Protein AF-A0A831UBY9-F1 (afdb_monomer)

pLDDT: mean 86.08, std 15.58, range [36.53, 98.38]

Solvent-accessible surface area (backbone atoms only — not comparable to full-atom values): 18391 Å² total; per-residue (Å²): 140,82,85,84,80,81,80,81,77,80,77,79,78,78,75,75,68,72,76,58,73,66,62,62,50,44,74,75,48,39,81,93,69,53,63,42,37,49,76,47,58,75,52,93,83,64,50,32,35,32,41,44,30,66,70,48,47,36,38,38,37,28,39,54,53,47,39,31,25,31,71,86,81,62,47,58,42,42,48,46,35,39,29,32,69,85,72,50,59,20,25,17,77,33,24,72,66,61,38,47,76,46,72,76,30,70,43,56,64,47,31,32,37,35,35,32,58,38,47,31,4,22,90,88,53,52,62,52,59,47,41,24,38,38,35,37,29,39,36,26,66,30,32,26,30,32,41,32,40,37,18,73,35,71,40,57,43,53,34,39,35,43,35,42,51,34,46,52,93,77,30,86,89,68,55,51,101,83,28,34,37,79,43,74,57,71,70,37,44,56,76,37,71,53,75,51,64,49,64,33,34,70,49,63,87,76,80,59,73,85,34,51,45,69,73,46,43,79,37,57,77,44,78,37,83,59,66,68,30,34,38,33,16,22,68,43,68,60,41,76,61,25,40,65,72,77,36,71,83,70,70,63,49,35,26,35,33,41,48,43,52,85,59,68,45,76,48,43,38,35,46,34,49,72,35,76,36,58,45,64,54,77,71,51,46,39,23,43,87,87,67,49,77,47,76,58,74,48,36,64,39,65,59,81,55,83,75,50,89,45,44,91,84,40,66,79,30,77,47,40,15,28,31,38,39,75,46,81,38,50,52,61,35,71,51,54,40,30,38,62

Sequence (340 aa):
MDTIRWTSLALVLISVTPAMAWQADFARQPLAKRPKLEVRYTDGARIAFEILAEAYHLVGSLRAPQRLYNVESGDEWLHLSVTGADGRVYSMHHAKDDSRINLYRRGPYFCEVHWLDVQVATKGGRCAPLKGDLALYCYSDKLLASITWHATEDFAAENVAAHGMVGDAAAPGCFDAEGTVRFTPKPFAAGSKQTFAFPLFGETPPLAASAFENLDAVAGMRYDVVRGCYTIGSLSTGGFQGHFYDHPNRYERAAFRVANDGTPRTIYICHENTGGDRGSVEGGVLLDVEGHPLPIVVQISKNFAGEKEEEFYNPDDTPFSETYFPLVLAPHEERALESL

Secondary structure (DSSP, 8-state):
----------------PPPPHHHHHHHHS-GGGSPPEEEEESSTT-SEEEEEESS-EEEEESSSSP-EEETTT--EEEEEEEEETTS-EEEGGG--S--EEEEEE-SSS-EEEEEEEE--B-TTS-B-SEEEEEEEEE-SS-EEEEEEEEESS-B-EEEEEEESSTT-TTSTTS--TTSEEEE-PPPBPTT-EEEEEEEEES--PPPPGGGEEEEE-SEEEEEETTTTEEEEEEEE-SHHHIIIII-TT----EEEEEE--SS-EEEEEEEEEEEESTT------EE-TTSPBPSPPPEEEE--SS--TTTTT-TT----EEEEEEEEE-TT-EEEEEE-

Structure (mmCIF, N/CA/C/O backbone):
data_AF-A0A831UBY9-F1
#
_entry.id   AF-A0A831UBY9-F1
#
loop_
_atom_site.group_PDB
_atom_site.id
_atom_site.type_symbol
_atom_site.label_atom_id
_atom_site.label_alt_id
_atom_site.label_comp_id
_atom_site.label_asym_id
_atom_site.label_entity_id
_atom_site.label_seq_id
_atom_site.pdbx_PDB_ins_code
_atom_site.Cartn_x
_atom_site.Cartn_y
_atom_site.Cartn_z
_atom_site.occupancy
_atom_site.B_iso_or_equiv
_atom_site.auth_seq_id
_atom_site.auth_comp_id
_atom_site.auth_asym_id
_atom_site.auth_atom_id
_atom_site.pdbx_PDB_model_num
ATOM 1 N N . MET A 1 1 ? 62.040 22.523 -62.540 1.00 40.53 1 MET A N 1
ATOM 2 C CA . MET A 1 1 ? 62.087 21.662 -61.339 1.00 40.53 1 MET A CA 1
ATOM 3 C C . MET A 1 1 ? 61.120 22.278 -60.350 1.00 40.53 1 MET A C 1
ATOM 5 O O . MET A 1 1 ? 61.544 23.093 -59.547 1.00 40.53 1 MET A O 1
ATOM 9 N N . ASP A 1 2 ? 59.837 21.942 -60.470 1.00 36.53 2 ASP A N 1
ATOM 10 C CA . ASP A 1 2 ? 58.783 22.474 -59.603 1.00 36.53 2 ASP A CA 1
ATOM 11 C C . ASP A 1 2 ? 58.216 21.332 -58.766 1.00 36.53 2 ASP A C 1
ATOM 13 O O . ASP A 1 2 ? 57.636 20.375 -59.279 1.00 36.53 2 ASP A O 1
ATOM 17 N N . THR A 1 3 ? 58.462 21.401 -57.463 1.00 38.62 3 THR A N 1
ATOM 18 C CA . THR A 1 3 ? 58.026 20.425 -56.468 1.00 38.62 3 THR A CA 1
ATOM 19 C C . THR A 1 3 ? 56.619 20.785 -55.996 1.00 38.62 3 THR A C 1
ATOM 21 O O . THR A 1 3 ? 56.427 21.718 -55.218 1.00 38.62 3 THR A O 1
ATOM 24 N N . ILE A 1 4 ? 55.623 20.024 -56.451 1.00 41.03 4 ILE A N 1
ATOM 25 C CA . ILE A 1 4 ? 54.243 20.092 -55.955 1.00 41.03 4 ILE A CA 1
ATOM 26 C C . ILE A 1 4 ? 54.212 19.503 -54.538 1.00 41.03 4 ILE A C 1
ATOM 28 O O . ILE A 1 4 ? 54.438 18.308 -54.342 1.00 41.03 4 ILE A O 1
ATOM 32 N N . ARG A 1 5 ? 53.943 20.347 -53.534 1.00 39.62 5 ARG A N 1
ATOM 33 C CA . ARG A 1 5 ? 53.678 19.915 -52.156 1.00 39.62 5 ARG A CA 1
ATOM 34 C C . ARG A 1 5 ? 52.229 19.446 -52.041 1.00 39.62 5 ARG A C 1
ATOM 36 O O . ARG A 1 5 ? 51.310 20.252 -52.130 1.00 39.62 5 ARG A O 1
ATOM 43 N N . TRP A 1 6 ? 52.043 18.155 -51.795 1.00 38.22 6 TRP A N 1
ATOM 44 C CA . TRP A 1 6 ? 50.770 17.595 -51.356 1.00 38.22 6 TRP A CA 1
ATOM 45 C C . TRP A 1 6 ? 50.605 17.845 -49.854 1.00 38.22 6 TRP A C 1
ATOM 47 O O . TRP A 1 6 ? 51.314 17.264 -49.035 1.00 38.22 6 TRP A O 1
ATOM 57 N N . THR A 1 7 ? 49.688 18.733 -49.482 1.00 44.19 7 THR A N 1
ATOM 58 C CA . THR A 1 7 ? 49.178 18.830 -48.111 1.00 44.19 7 THR A CA 1
ATOM 59 C C . THR A 1 7 ? 48.134 17.740 -47.904 1.00 44.19 7 THR A C 1
ATOM 61 O O . THR A 1 7 ? 47.012 17.853 -48.393 1.00 44.19 7 THR A O 1
ATOM 64 N N . SER A 1 8 ? 48.502 16.680 -47.186 1.00 43.44 8 SER A N 1
ATOM 65 C CA . SER A 1 8 ? 47.553 15.679 -46.698 1.00 43.44 8 SER A CA 1
ATOM 66 C C . SER A 1 8 ? 46.648 16.320 -45.646 1.00 43.44 8 SER A C 1
ATOM 68 O O . SER A 1 8 ? 47.085 16.613 -44.534 1.00 43.44 8 SER A O 1
ATOM 70 N N . LEU A 1 9 ? 45.386 16.552 -46.004 1.00 40.03 9 LEU A N 1
ATOM 71 C CA . LEU A 1 9 ? 44.337 16.898 -45.055 1.00 40.03 9 LEU A CA 1
ATOM 72 C C . LEU A 1 9 ? 43.996 15.618 -44.283 1.00 40.03 9 LEU A C 1
ATOM 74 O O . LEU A 1 9 ? 43.347 14.718 -44.814 1.00 40.03 9 LEU A O 1
ATOM 78 N N . ALA A 1 10 ? 44.494 15.496 -43.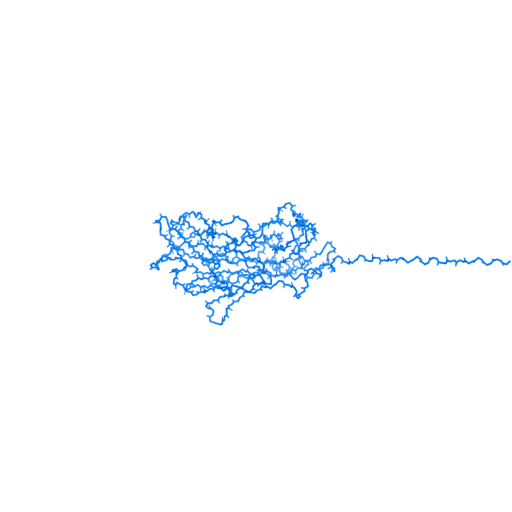054 1.00 45.47 10 ALA A N 1
ATOM 79 C CA . ALA A 1 10 ? 44.085 14.423 -42.160 1.00 45.47 10 ALA A CA 1
ATOM 80 C C . ALA A 1 10 ? 42.612 14.647 -41.795 1.00 45.47 10 ALA A C 1
ATOM 82 O O . ALA A 1 10 ? 42.280 15.524 -40.998 1.00 45.47 10 ALA A O 1
ATOM 83 N N . LEU A 1 11 ? 41.725 13.879 -42.426 1.00 40.19 11 LEU A N 1
ATOM 84 C CA . LEU A 1 11 ? 40.322 13.806 -42.055 1.00 40.19 11 LEU A CA 1
ATOM 85 C C . LEU A 1 11 ? 40.251 13.108 -40.690 1.00 40.19 11 LEU A C 1
ATOM 87 O O . LEU A 1 11 ? 40.312 11.883 -40.601 1.00 40.19 11 LEU A O 1
ATOM 91 N N . VAL A 1 12 ? 40.182 13.891 -39.615 1.00 43.44 12 VAL A N 1
ATOM 92 C CA . VAL A 1 12 ? 39.856 13.371 -38.286 1.00 43.44 12 VAL A CA 1
ATOM 93 C C . VAL A 1 12 ? 38.380 12.986 -38.321 1.00 43.44 12 VAL A C 1
ATOM 95 O O . VAL A 1 12 ? 37.496 13.819 -38.132 1.00 43.44 12 VAL A O 1
ATOM 98 N N . LEU A 1 13 ? 38.111 11.715 -38.615 1.00 37.72 13 LEU A N 1
ATOM 99 C CA . LEU A 1 13 ? 36.833 11.086 -38.314 1.00 37.72 13 LEU A CA 1
ATOM 100 C C . LEU A 1 13 ? 36.721 11.028 -36.791 1.00 37.72 13 LEU A C 1
ATOM 102 O O . LEU A 1 13 ? 37.237 10.114 -36.152 1.00 37.72 13 LEU A O 1
ATOM 106 N N . ILE A 1 14 ? 36.082 12.036 -36.201 1.00 40.22 14 ILE A N 1
ATOM 107 C CA . ILE A 1 14 ? 35.593 11.939 -34.830 1.00 40.22 14 ILE A CA 1
ATOM 108 C C . ILE A 1 14 ? 34.467 10.909 -34.885 1.00 40.22 14 ILE A C 1
ATOM 110 O O . ILE A 1 14 ? 33.329 11.231 -35.226 1.00 40.22 14 ILE A O 1
ATOM 114 N N . SER A 1 15 ? 34.789 9.649 -34.599 1.00 38.88 15 SER A N 1
ATOM 115 C CA . SER A 1 15 ? 33.781 8.670 -34.229 1.00 38.88 15 SER A CA 1
ATOM 116 C C . SER A 1 15 ? 33.204 9.129 -32.895 1.00 38.88 15 SER A C 1
ATOM 118 O O . SER A 1 15 ? 33.748 8.827 -31.833 1.00 38.88 15 SER A O 1
ATOM 120 N N . VAL A 1 16 ? 32.123 9.904 -32.940 1.00 39.06 16 VAL A N 1
ATOM 121 C CA . VAL A 1 16 ? 31.234 10.019 -31.790 1.00 39.06 16 VAL A CA 1
ATOM 122 C C . VAL A 1 16 ? 30.578 8.650 -31.687 1.00 39.06 16 VAL A C 1
ATOM 124 O O . VAL A 1 16 ? 29.558 8.392 -32.318 1.00 39.06 16 VAL A O 1
ATOM 127 N N . THR A 1 17 ? 31.218 7.718 -30.980 1.00 46.25 17 THR A N 1
ATOM 128 C CA . THR A 1 17 ? 30.499 6.551 -30.476 1.00 46.25 17 THR A CA 1
ATOM 129 C C . THR A 1 17 ? 29.338 7.124 -29.673 1.00 46.25 17 THR A C 1
ATOM 131 O O . THR A 1 17 ? 29.616 7.878 -28.731 1.00 46.25 17 THR A O 1
ATOM 134 N N . PRO A 1 18 ? 28.069 6.871 -30.045 1.00 49.47 18 PRO A N 1
ATOM 135 C CA . PRO A 1 18 ? 26.971 7.251 -29.175 1.00 49.47 18 PRO A CA 1
ATOM 136 C C . PRO A 1 18 ? 27.289 6.627 -27.818 1.00 49.47 18 PRO A C 1
ATOM 138 O O . PRO A 1 18 ? 27.615 5.439 -27.752 1.00 49.47 18 PRO A O 1
ATOM 141 N N . ALA A 1 19 ? 27.324 7.439 -26.760 1.00 50.69 19 ALA A N 1
ATOM 142 C CA . ALA A 1 19 ? 27.392 6.892 -25.413 1.00 50.69 19 ALA A CA 1
ATOM 143 C C . ALA A 1 19 ? 26.283 5.840 -25.334 1.00 50.69 19 ALA A C 1
ATOM 145 O O . ALA A 1 19 ? 25.144 6.148 -25.691 1.00 50.69 19 ALA A O 1
ATOM 146 N N . MET A 1 20 ? 26.636 4.591 -25.017 1.00 57.53 20 MET A N 1
ATOM 147 C CA . MET A 1 20 ? 25.654 3.510 -25.050 1.00 57.53 20 MET A CA 1
ATOM 148 C C . MET A 1 20 ? 24.498 3.907 -24.134 1.00 57.53 20 MET A C 1
ATOM 150 O O . MET A 1 20 ? 24.757 4.340 -23.009 1.00 57.53 20 MET A O 1
ATOM 154 N N . ALA A 1 21 ? 23.258 3.821 -24.621 1.00 61.12 21 ALA A N 1
ATOM 155 C CA . ALA A 1 21 ? 22.086 4.385 -23.952 1.00 61.12 21 ALA A CA 1
ATOM 156 C C . ALA A 1 21 ? 21.997 3.957 -22.473 1.00 61.12 21 ALA A C 1
ATOM 158 O O . ALA A 1 21 ? 21.765 4.800 -21.605 1.00 61.12 21 ALA A O 1
ATOM 159 N N . TRP A 1 22 ? 22.364 2.704 -22.176 1.00 63.78 22 TRP A N 1
ATOM 160 C CA . TRP A 1 22 ? 22.419 2.153 -20.820 1.00 63.78 22 TRP A CA 1
ATOM 161 C C . TRP A 1 22 ? 23.361 2.894 -19.856 1.00 63.78 22 TRP A C 1
ATOM 163 O O . TRP A 1 22 ? 23.119 2.929 -18.650 1.00 63.78 22 TRP A O 1
ATOM 173 N N . GLN A 1 23 ? 24.448 3.518 -20.328 1.00 66.00 23 GLN A N 1
ATOM 174 C CA . GLN A 1 23 ? 25.380 4.262 -19.464 1.00 66.00 23 GLN A CA 1
ATOM 175 C C . GLN A 1 23 ? 24.716 5.505 -18.861 1.00 66.00 23 GLN A C 1
ATOM 177 O O . GLN A 1 23 ? 25.023 5.886 -17.729 1.00 66.00 23 GLN A O 1
ATOM 182 N N . ALA A 1 24 ? 23.778 6.121 -19.589 1.00 66.88 24 ALA A N 1
ATOM 183 C CA . ALA A 1 24 ? 22.977 7.221 -19.066 1.00 66.88 24 ALA A CA 1
ATOM 184 C C . ALA A 1 24 ? 22.033 6.752 -17.945 1.00 66.88 24 ALA A C 1
ATOM 186 O O . ALA A 1 24 ? 21.708 7.546 -17.063 1.00 66.88 24 ALA A O 1
ATOM 187 N N . ASP A 1 25 ? 21.648 5.474 -17.914 1.00 65.19 25 ASP A N 1
ATOM 188 C CA . ASP A 1 25 ? 20.811 4.919 -16.846 1.00 65.19 25 ASP A CA 1
ATOM 189 C C . ASP A 1 25 ? 21.583 4.726 -15.533 1.00 65.19 25 ASP A C 1
ATOM 191 O O . ASP A 1 25 ? 21.036 4.981 -14.456 1.00 65.19 25 ASP A O 1
ATOM 195 N N . PHE A 1 26 ? 22.886 4.415 -15.593 1.00 65.06 26 PHE A N 1
ATOM 196 C CA . PHE A 1 26 ? 23.762 4.400 -14.406 1.00 65.06 26 PHE A CA 1
ATOM 197 C C . PHE A 1 26 ? 23.813 5.759 -13.701 1.00 65.06 26 PHE A C 1
ATOM 199 O O . PHE A 1 26 ? 23.889 5.817 -12.471 1.00 65.06 26 PHE A O 1
ATOM 206 N N . ALA A 1 27 ? 23.744 6.859 -14.457 1.00 64.44 27 ALA A N 1
ATOM 207 C CA . ALA A 1 27 ? 23.748 8.202 -13.884 1.00 64.44 27 ALA A CA 1
ATOM 208 C C . ALA A 1 27 ? 22.474 8.509 -13.076 1.00 64.44 27 ALA A C 1
ATOM 210 O O . ALA A 1 27 ? 22.507 9.353 -12.178 1.00 64.44 27 ALA A O 1
ATOM 211 N N . ARG A 1 28 ? 21.361 7.827 -13.372 1.00 64.25 28 ARG A N 1
ATOM 212 C CA . ARG A 1 28 ? 20.040 8.133 -12.808 1.00 64.25 28 ARG A CA 1
ATOM 213 C C . ARG A 1 28 ? 19.721 7.347 -11.543 1.00 64.25 28 ARG A C 1
ATOM 215 O O . ARG A 1 28 ? 18.955 7.841 -10.723 1.00 64.25 28 ARG A O 1
ATOM 222 N N . GLN A 1 29 ? 20.316 6.169 -11.355 1.00 66.44 29 GLN A N 1
ATOM 223 C CA . GLN A 1 29 ? 20.140 5.363 -10.139 1.00 66.44 29 GLN A CA 1
ATOM 224 C C . GLN A 1 29 ? 21.458 4.754 -9.628 1.00 66.44 29 GLN A C 1
ATOM 226 O O . GLN 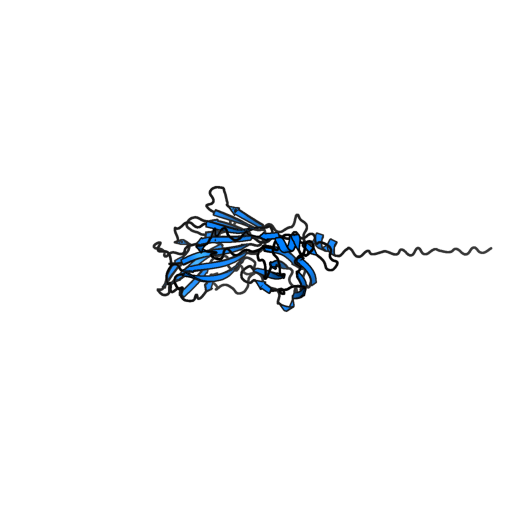A 1 29 ? 21.578 3.531 -9.506 1.00 66.44 29 GLN A O 1
ATOM 231 N N . PRO A 1 30 ? 22.477 5.571 -9.302 1.00 67.06 30 PRO A N 1
ATOM 232 C CA . PRO A 1 30 ? 23.699 5.035 -8.719 1.00 67.06 30 PRO A CA 1
ATOM 233 C C . PRO A 1 30 ? 23.382 4.367 -7.375 1.00 67.06 30 PRO A C 1
ATOM 235 O O . PRO A 1 30 ? 22.594 4.892 -6.589 1.00 67.06 30 PRO A O 1
ATOM 238 N N . LEU A 1 31 ? 24.033 3.234 -7.087 1.00 67.31 31 LEU A N 1
ATOM 239 C CA . LEU A 1 31 ? 23.792 2.415 -5.885 1.00 67.31 31 LEU A CA 1
ATOM 240 C C . LEU A 1 31 ? 23.710 3.240 -4.590 1.00 67.31 31 LEU A C 1
ATOM 242 O O . LEU A 1 31 ? 22.816 3.027 -3.778 1.00 67.31 31 LEU A O 1
ATOM 246 N N . ALA A 1 32 ? 24.617 4.206 -4.424 1.00 69.75 32 ALA A N 1
ATOM 247 C CA . ALA A 1 32 ? 24.707 5.051 -3.233 1.00 69.75 32 ALA A CA 1
ATOM 248 C C . ALA A 1 32 ? 23.583 6.098 -3.098 1.00 69.75 32 ALA A C 1
ATOM 250 O O . ALA A 1 32 ? 23.436 6.680 -2.028 1.00 69.75 32 ALA A O 1
ATOM 251 N N . LYS A 1 33 ? 22.814 6.357 -4.163 1.00 71.31 33 LYS A N 1
ATOM 252 C CA . LYS A 1 33 ? 21.652 7.262 -4.163 1.00 71.31 33 LYS A CA 1
ATOM 253 C C . LYS A 1 33 ? 20.331 6.507 -4.294 1.00 71.31 33 LYS A C 1
ATOM 255 O O . LYS A 1 33 ? 19.328 7.100 -4.677 1.00 71.31 33 LYS A O 1
ATOM 260 N N . ARG A 1 34 ? 20.330 5.193 -4.054 1.00 73.25 34 ARG A N 1
ATOM 261 C CA . ARG A 1 34 ? 19.074 4.450 -4.014 1.00 73.25 34 ARG A CA 1
ATOM 262 C C . ARG A 1 34 ? 18.211 4.968 -2.868 1.00 73.25 34 ARG A C 1
ATOM 264 O O . ARG A 1 34 ? 18.772 5.280 -1.813 1.00 73.25 34 ARG A O 1
ATOM 271 N N . PRO A 1 35 ? 16.887 5.029 -3.067 1.00 73.94 35 PRO A N 1
ATOM 272 C CA . PRO A 1 35 ? 16.012 5.532 -2.034 1.00 73.94 35 PRO A CA 1
ATOM 273 C C . PRO A 1 35 ? 16.119 4.695 -0.762 1.00 73.94 35 PRO A C 1
ATOM 275 O O . PRO A 1 35 ? 16.290 3.473 -0.814 1.00 73.94 35 PRO A O 1
ATOM 278 N N . LYS A 1 36 ? 16.072 5.367 0.387 1.00 88.69 36 LYS A N 1
ATOM 279 C CA . LYS A 1 36 ? 16.150 4.706 1.691 1.00 88.69 36 LYS A CA 1
ATOM 280 C C . LYS A 1 36 ? 14.749 4.296 2.121 1.00 88.69 36 LYS A C 1
ATOM 282 O O . LYS A 1 36 ? 13.873 5.148 2.234 1.00 88.69 36 LYS A O 1
ATOM 287 N N . LEU A 1 37 ? 14.560 3.004 2.365 1.00 95.19 37 LEU A N 1
ATOM 288 C CA . LEU A 1 37 ? 13.347 2.461 2.959 1.00 95.19 37 LEU A CA 1
ATOM 289 C C . LEU A 1 37 ? 13.693 1.243 3.816 1.00 95.19 37 LEU A C 1
ATOM 291 O O . LEU A 1 37 ? 14.309 0.288 3.341 1.00 95.19 37 LEU A O 1
ATOM 295 N N . GLU A 1 38 ? 13.277 1.269 5.075 1.00 95.44 38 GLU A N 1
ATOM 296 C CA . GLU A 1 38 ? 13.339 0.129 5.977 1.00 95.44 38 GLU A CA 1
ATOM 297 C C . GLU A 1 38 ? 12.128 0.121 6.914 1.00 95.44 38 GLU A C 1
ATOM 299 O O . GLU A 1 38 ? 11.737 1.150 7.458 1.00 95.44 38 GLU A O 1
ATOM 304 N N . VAL A 1 39 ? 11.568 -1.070 7.135 1.00 96.56 39 VAL A N 1
ATOM 305 C CA . VAL A 1 39 ? 10.595 -1.329 8.199 1.00 96.56 39 VAL A CA 1
ATOM 306 C C . VAL A 1 39 ? 11.160 -2.376 9.147 1.00 96.56 39 VAL A C 1
ATOM 308 O O . VAL A 1 39 ? 11.705 -3.396 8.704 1.00 96.56 39 VAL A O 1
ATOM 311 N N . ARG A 1 40 ? 11.036 -2.118 10.450 1.00 95.56 40 ARG A N 1
ATOM 312 C CA . ARG A 1 40 ? 11.538 -2.986 11.523 1.00 95.56 40 ARG A CA 1
ATOM 313 C C . ARG A 1 40 ? 10.782 -2.763 12.830 1.00 95.56 40 ARG A C 1
ATOM 315 O O . ARG A 1 40 ? 10.101 -1.759 12.992 1.00 95.56 40 ARG A O 1
ATOM 322 N N . TYR A 1 41 ? 10.935 -3.672 13.788 1.00 97.12 41 TYR A N 1
ATOM 323 C CA . TYR A 1 41 ? 10.600 -3.352 15.177 1.00 97.12 41 TYR A CA 1
ATOM 324 C C . TYR A 1 41 ? 11.583 -2.315 15.726 1.00 97.12 41 TYR A C 1
ATOM 326 O O . TYR A 1 41 ? 12.759 -2.334 15.357 1.00 97.12 41 TYR A O 1
ATOM 334 N N . THR A 1 42 ? 11.121 -1.449 16.629 1.00 96.12 42 THR A N 1
ATOM 335 C CA . THR A 1 42 ? 11.991 -0.464 17.296 1.00 96.12 42 THR A CA 1
ATOM 336 C C . THR A 1 42 ? 13.076 -1.143 18.133 1.00 96.12 42 THR A C 1
ATOM 338 O O . THR A 1 42 ? 14.202 -0.661 18.212 1.00 96.12 42 THR A O 1
ATOM 341 N N . ASP A 1 43 ? 12.739 -2.277 18.752 1.00 94.81 43 ASP A N 1
ATOM 342 C CA . ASP A 1 43 ? 13.641 -3.093 19.557 1.00 94.81 43 ASP A CA 1
ATOM 343 C C . ASP A 1 43 ? 13.128 -4.543 19.711 1.00 94.81 43 ASP A C 1
ATOM 345 O O . ASP A 1 43 ? 12.123 -4.961 19.126 1.00 94.81 43 ASP A O 1
ATOM 349 N N . GLY A 1 44 ? 13.834 -5.334 20.525 1.00 94.31 44 GLY A N 1
ATOM 350 C CA . GLY A 1 44 ? 13.488 -6.727 20.813 1.00 94.31 44 GLY A CA 1
ATOM 351 C C . GLY A 1 44 ? 12.221 -6.930 21.652 1.00 94.31 44 GLY A C 1
ATOM 352 O O . GLY A 1 44 ? 11.750 -8.063 21.727 1.00 94.31 44 GLY A O 1
ATOM 353 N N . ALA A 1 45 ? 11.648 -5.883 22.259 1.00 94.69 45 ALA A N 1
ATOM 354 C CA . ALA A 1 45 ? 10.395 -5.992 23.005 1.00 94.69 45 ALA A CA 1
ATOM 355 C C . ALA A 1 45 ? 9.177 -6.108 22.074 1.00 94.69 45 ALA A C 1
ATOM 357 O O . ALA A 1 45 ? 8.123 -6.570 22.513 1.00 94.69 45 ALA A O 1
ATOM 358 N N . ARG A 1 46 ? 9.324 -5.726 20.793 1.00 94.38 46 ARG A N 1
ATOM 359 C CA . ARG A 1 46 ? 8.288 -5.833 19.746 1.00 94.38 46 ARG A CA 1
ATOM 360 C C . ARG A 1 46 ? 6.969 -5.145 20.117 1.00 94.38 46 ARG A C 1
ATOM 362 O O . ARG A 1 46 ? 5.890 -5.621 19.780 1.00 94.38 46 ARG A O 1
ATOM 369 N N . ILE A 1 47 ? 7.059 -4.022 20.825 1.00 95.88 47 ILE A N 1
ATOM 370 C CA . ILE A 1 47 ? 5.900 -3.223 21.257 1.00 95.88 47 ILE A CA 1
ATOM 371 C C . ILE A 1 47 ? 5.601 -2.037 20.334 1.00 95.88 47 ILE A C 1
ATOM 373 O O . ILE A 1 47 ? 4.585 -1.369 20.509 1.00 95.88 47 ILE A O 1
ATOM 377 N N . ALA A 1 48 ? 6.477 -1.771 19.369 1.00 97.06 48 ALA A N 1
ATOM 378 C CA . ALA A 1 48 ? 6.319 -0.747 18.350 1.00 97.06 48 ALA A CA 1
ATOM 379 C C . ALA A 1 48 ? 7.121 -1.132 17.101 1.00 97.06 48 ALA A C 1
ATOM 381 O O . ALA A 1 48 ? 8.082 -1.907 17.174 1.00 97.06 48 ALA A O 1
ATOM 382 N N . PHE A 1 49 ? 6.729 -0.581 15.960 1.00 97.88 49 PHE A N 1
ATOM 383 C CA . PHE A 1 49 ? 7.463 -0.700 14.706 1.00 97.88 49 PHE A CA 1
ATOM 384 C C . PHE A 1 49 ? 7.844 0.673 14.178 1.00 97.88 49 PHE A C 1
ATOM 386 O O . PHE A 1 49 ? 7.202 1.671 14.483 1.00 97.88 49 PHE A O 1
ATOM 393 N N . GLU A 1 50 ? 8.901 0.709 13.387 1.00 97.75 50 GLU A N 1
ATOM 394 C CA . GLU A 1 50 ? 9.493 1.901 12.810 1.00 97.75 50 GLU A CA 1
ATOM 395 C C . GLU A 1 50 ? 9.489 1.771 11.288 1.00 97.75 50 GLU A C 1
ATOM 397 O O . GLU A 1 50 ? 9.839 0.716 10.749 1.00 97.75 50 GLU A O 1
ATOM 402 N N . ILE A 1 51 ? 9.103 2.852 10.613 1.00 97.94 51 ILE A N 1
ATOM 403 C CA . ILE A 1 51 ? 9.250 3.033 9.172 1.00 97.94 51 ILE A CA 1
ATOM 404 C C . ILE A 1 51 ? 10.266 4.152 8.969 1.00 97.94 51 ILE A C 1
ATOM 406 O O . ILE A 1 51 ? 9.994 5.313 9.279 1.00 97.94 51 ILE A O 1
ATOM 410 N N . LEU A 1 52 ? 11.436 3.792 8.453 1.00 96.69 52 LEU A N 1
ATOM 411 C CA . LEU A 1 52 ? 12.490 4.721 8.079 1.00 96.69 52 LEU A CA 1
ATOM 412 C C . LEU A 1 52 ? 12.492 4.863 6.558 1.00 96.69 52 LEU A C 1
ATOM 414 O O . LEU A 1 52 ? 13.003 3.991 5.855 1.00 96.69 52 LEU A O 1
ATOM 418 N N . ALA A 1 53 ? 11.922 5.953 6.059 1.00 95.94 53 ALA A N 1
ATOM 419 C CA . ALA A 1 53 ? 11.927 6.313 4.650 1.00 95.94 53 ALA A CA 1
ATOM 420 C C . ALA A 1 53 ? 12.818 7.543 4.412 1.00 95.94 53 ALA A C 1
ATOM 422 O O . ALA A 1 53 ? 13.238 8.226 5.344 1.00 95.94 53 ALA A O 1
ATOM 423 N N . GLU A 1 54 ? 13.140 7.831 3.153 1.00 93.00 54 GLU A N 1
ATOM 424 C CA . GLU A 1 54 ? 13.943 9.002 2.789 1.00 93.00 54 GLU A CA 1
ATOM 425 C C . GLU A 1 54 ? 13.226 10.318 3.110 1.00 93.00 54 GLU A C 1
ATOM 427 O O . GLU A 1 54 ? 13.865 11.254 3.587 1.00 93.00 54 GLU A O 1
ATOM 432 N N . ALA A 1 55 ? 11.913 10.379 2.877 1.00 91.88 55 ALA A N 1
ATOM 433 C CA . ALA A 1 55 ? 11.111 11.581 3.089 1.00 91.88 55 ALA A CA 1
ATOM 434 C C . ALA A 1 55 ? 10.412 11.643 4.457 1.00 91.88 55 ALA A C 1
ATOM 436 O O . ALA A 1 55 ? 9.882 12.694 4.814 1.00 91.88 55 ALA A O 1
ATOM 437 N N . TYR A 1 56 ? 10.360 10.541 5.210 1.00 93.25 56 TYR A N 1
ATOM 438 C CA . TYR A 1 56 ? 9.625 10.482 6.473 1.00 93.25 56 TYR A CA 1
ATOM 439 C C . TYR A 1 56 ? 10.163 9.411 7.426 1.00 93.25 56 TYR A C 1
ATOM 441 O O . TYR A 1 56 ? 10.707 8.387 7.014 1.00 93.25 56 TYR A O 1
ATOM 449 N N . HIS A 1 57 ? 9.955 9.624 8.726 1.00 96.00 57 HIS A N 1
ATOM 450 C CA . HIS A 1 57 ? 10.368 8.699 9.778 1.00 96.00 57 HIS A CA 1
ATOM 451 C C . HIS A 1 57 ? 9.254 8.551 10.811 1.00 96.00 57 HIS A C 1
ATOM 453 O O . HIS A 1 57 ? 8.961 9.486 11.558 1.00 96.00 57 HIS A O 1
ATOM 459 N N . LEU A 1 58 ? 8.611 7.381 10.829 1.00 96.81 58 LEU A N 1
ATOM 460 C CA . LEU A 1 58 ? 7.420 7.123 11.639 1.00 96.81 58 LEU A CA 1
ATOM 461 C C . LEU A 1 58 ? 7.618 5.960 12.598 1.00 96.81 58 LEU A C 1
ATOM 463 O O . LEU A 1 58 ? 8.330 5.004 12.292 1.00 96.81 58 LEU A O 1
ATOM 467 N N . VAL A 1 59 ? 6.900 6.003 13.717 1.00 97.62 59 VAL A N 1
ATOM 468 C CA . VAL A 1 59 ? 6.744 4.875 14.633 1.00 97.62 59 VAL A CA 1
ATOM 469 C C . VAL A 1 59 ? 5.263 4.590 14.863 1.00 97.62 59 VAL A C 1
ATOM 471 O O . VAL A 1 59 ? 4.472 5.491 15.137 1.00 97.62 59 VAL A O 1
ATOM 474 N N . GLY A 1 60 ? 4.892 3.316 14.742 1.00 96.88 60 GLY A N 1
ATOM 475 C CA . GLY A 1 60 ? 3.580 2.791 15.099 1.00 96.88 60 GLY A CA 1
ATOM 476 C C . GLY A 1 60 ? 3.628 2.050 16.435 1.00 96.88 60 GLY A C 1
ATOM 477 O O . GLY A 1 60 ? 4.381 1.086 16.583 1.00 96.88 60 GLY A O 1
ATOM 478 N N . SER A 1 61 ? 2.834 2.481 17.419 1.00 95.19 61 SER A N 1
ATOM 479 C CA . SER A 1 61 ? 2.735 1.823 18.732 1.00 95.19 61 SER A CA 1
ATOM 480 C C . SER A 1 61 ? 1.804 0.617 18.674 1.00 95.19 61 SER A C 1
ATOM 482 O O . SER A 1 61 ? 0.613 0.785 18.443 1.00 95.19 61 SER A O 1
ATOM 484 N N . LEU A 1 62 ? 2.303 -0.581 18.988 1.00 95.50 62 LEU A N 1
ATOM 485 C CA . LEU A 1 62 ? 1.486 -1.802 19.042 1.00 95.50 62 LEU A CA 1
ATOM 486 C C . LEU A 1 62 ? 0.735 -1.978 20.361 1.00 95.50 62 LEU A C 1
ATOM 488 O O . LEU A 1 62 ? -0.125 -2.852 20.481 1.00 95.50 62 LEU A O 1
ATOM 492 N N . ARG A 1 63 ? 1.037 -1.128 21.342 1.00 93.25 63 ARG A N 1
ATOM 493 C CA . ARG A 1 63 ? 0.339 -1.044 22.624 1.00 93.25 63 ARG A CA 1
ATOM 494 C C . ARG A 1 63 ? -0.632 0.121 22.625 1.00 93.25 63 ARG A C 1
ATOM 496 O O . ARG A 1 63 ? -0.432 1.109 21.920 1.00 93.25 63 ARG A O 1
ATOM 503 N N . ALA A 1 64 ? -1.651 0.020 23.468 1.00 88.31 64 ALA A N 1
ATOM 504 C CA . ALA A 1 64 ? 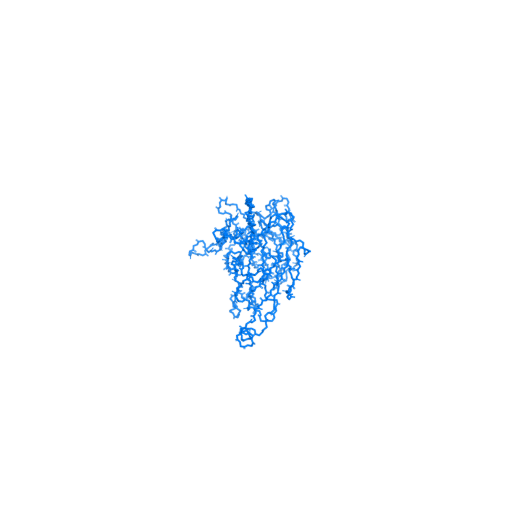-2.599 1.102 23.669 1.00 88.31 64 ALA A CA 1
ATOM 505 C C . ALA A 1 64 ? -1.923 2.373 24.249 1.00 88.31 64 ALA A C 1
ATOM 507 O O . ALA A 1 64 ? -1.167 2.271 25.219 1.00 88.31 64 ALA A O 1
ATOM 508 N N . PRO A 1 65 ? -2.237 3.577 23.730 1.00 86.69 65 PRO A N 1
ATOM 509 C CA . PRO A 1 65 ? -3.053 3.814 22.542 1.00 86.69 65 PRO A CA 1
ATOM 510 C C . PRO A 1 65 ? -2.285 3.473 21.256 1.00 86.69 65 PRO A C 1
ATOM 512 O O . PRO A 1 65 ? -1.147 3.901 21.064 1.00 86.69 65 PRO A O 1
ATOM 515 N N . GLN A 1 66 ? -2.947 2.741 20.361 1.00 89.88 66 GLN A N 1
ATOM 516 C CA . GLN A 1 66 ? -2.432 2.430 19.029 1.00 89.88 66 GLN A CA 1
ATOM 517 C C . GLN A 1 66 ? -2.387 3.724 18.204 1.00 89.88 66 GLN A C 1
ATOM 519 O O . GLN A 1 66 ? -3.421 4.372 18.024 1.00 89.88 66 GLN A O 1
ATOM 524 N N . ARG A 1 67 ? -1.193 4.140 17.768 1.00 88.81 67 ARG A N 1
ATOM 525 C CA . ARG A 1 67 ? -0.950 5.413 17.059 1.00 88.81 67 ARG A CA 1
ATOM 526 C C . ARG A 1 67 ? 0.220 5.308 16.096 1.00 88.81 67 ARG A C 1
ATOM 528 O O . ARG A 1 67 ? 1.194 4.635 16.429 1.00 88.81 67 ARG A O 1
ATOM 535 N N . LEU A 1 68 ? 0.148 6.017 14.973 1.00 94.56 68 LEU A N 1
ATOM 536 C CA . LEU A 1 68 ? 1.278 6.252 14.072 1.00 94.56 68 LEU A CA 1
ATOM 537 C C . LEU A 1 68 ? 1.730 7.704 14.226 1.00 94.56 68 LEU A C 1
ATOM 539 O O . LEU A 1 68 ? 0.913 8.607 14.055 1.00 94.56 68 LEU A O 1
ATOM 543 N N . TYR A 1 69 ? 2.998 7.940 14.542 1.00 93.00 69 TYR A N 1
ATOM 544 C CA . TYR A 1 69 ? 3.518 9.287 14.780 1.00 93.00 69 TYR A CA 1
ATOM 545 C C . TYR A 1 69 ? 4.880 9.508 14.129 1.00 93.00 69 TYR A C 1
ATOM 547 O O . TYR A 1 69 ? 5.636 8.562 13.911 1.00 93.00 69 TYR A O 1
ATOM 555 N N . ASN A 1 70 ? 5.192 10.767 13.836 1.00 92.50 70 ASN A N 1
ATOM 556 C CA . ASN A 1 70 ? 6.497 11.180 13.342 1.00 92.50 70 ASN A CA 1
ATOM 557 C C . ASN A 1 70 ? 7.520 11.236 14.468 1.00 92.50 70 ASN A C 1
ATOM 559 O O . ASN A 1 70 ? 7.256 11.804 15.526 1.00 92.50 70 ASN A O 1
ATOM 563 N N . VAL A 1 71 ? 8.695 10.661 14.237 1.00 93.25 71 VAL A N 1
ATOM 564 C CA . VAL A 1 71 ? 9.751 10.597 15.252 1.00 93.25 71 VAL A CA 1
ATOM 565 C C . VAL A 1 71 ? 10.375 11.965 15.518 1.00 93.25 71 VAL A C 1
ATOM 567 O O . VAL A 1 71 ? 10.728 12.258 16.659 1.00 93.25 71 VAL A O 1
ATOM 570 N N . GLU A 1 72 ? 10.503 12.804 14.492 1.00 90.12 72 GLU A N 1
ATOM 571 C CA . GLU A 1 72 ? 11.153 14.110 14.591 1.00 90.12 72 GLU A CA 1
ATOM 572 C C . GLU A 1 72 ? 10.234 15.163 15.217 1.00 90.12 72 GLU A C 1
ATOM 574 O O . GLU A 1 72 ? 10.648 15.862 16.143 1.00 90.12 72 GLU A O 1
ATOM 579 N N . SER A 1 73 ? 8.991 15.277 14.738 1.00 89.00 73 SER A N 1
ATOM 580 C CA . SER A 1 73 ? 8.048 16.295 15.224 1.00 89.00 73 SER A CA 1
ATOM 581 C C . SER A 1 73 ? 7.189 15.829 16.402 1.00 89.00 73 SER A C 1
ATOM 583 O O . SER A 1 73 ? 6.716 16.654 17.182 1.00 89.00 73 SER A O 1
ATOM 585 N N . GLY A 1 74 ? 6.993 14.517 16.560 1.00 89.88 74 GLY A N 1
ATOM 586 C CA . GLY A 1 74 ? 6.050 13.942 17.523 1.00 89.88 74 GLY A CA 1
ATOM 587 C C . GLY A 1 74 ? 4.584 14.016 17.084 1.00 89.88 74 GLY A C 1
ATOM 588 O O . GLY A 1 74 ? 3.711 13.576 17.835 1.00 89.88 74 GLY A O 1
ATOM 589 N N . ASP A 1 75 ? 4.301 14.549 15.892 1.00 88.12 75 ASP A N 1
ATOM 590 C CA . ASP A 1 75 ? 2.935 14.696 15.394 1.00 88.12 75 ASP A CA 1
ATOM 591 C C . ASP A 1 75 ? 2.308 13.338 15.082 1.00 88.12 75 ASP A C 1
ATOM 593 O O . ASP A 1 75 ? 2.950 12.436 14.536 1.00 88.12 75 ASP A O 1
ATOM 597 N N . GLU A 1 76 ? 1.021 13.199 15.392 1.00 89.69 76 GLU A N 1
ATOM 598 C CA . GLU A 1 76 ? 0.261 12.006 15.040 1.00 89.69 76 GLU A CA 1
ATOM 599 C C . GLU A 1 76 ? -0.098 12.032 13.551 1.00 89.69 76 GLU A C 1
ATOM 601 O O . GLU A 1 76 ? -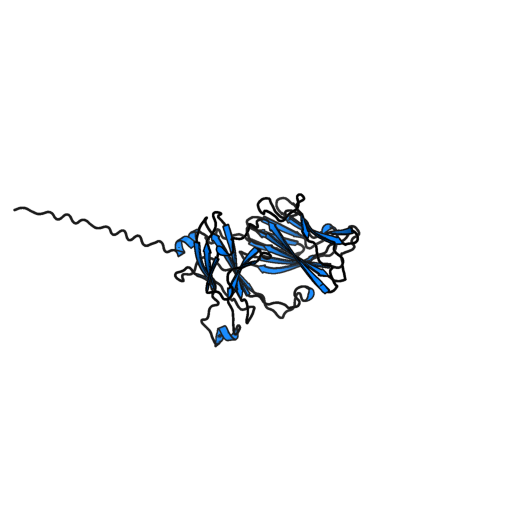0.798 12.921 13.068 1.00 89.69 76 GLU A O 1
ATOM 606 N N . TRP A 1 77 ? 0.391 11.035 12.819 1.00 90.31 77 TRP A N 1
ATOM 607 C CA . TRP A 1 77 ? 0.191 10.917 11.381 1.00 90.31 77 TRP A CA 1
ATOM 608 C C . TRP A 1 77 ? -1.103 10.217 11.030 1.00 90.31 77 TRP A C 1
ATOM 610 O O . TRP A 1 77 ? -1.730 10.583 10.043 1.00 90.31 77 TRP A O 1
ATOM 620 N N . LEU A 1 78 ? -1.502 9.228 11.828 1.00 91.69 78 LEU A N 1
ATOM 621 C CA . LEU A 1 78 ? -2.711 8.472 11.563 1.00 91.69 78 LEU A CA 1
ATOM 622 C C . LEU A 1 78 ? -3.361 7.980 12.852 1.00 91.69 78 LEU A C 1
ATOM 624 O O . LEU A 1 78 ? -2.740 7.276 13.654 1.00 91.69 78 LEU A O 1
ATOM 628 N N . HIS A 1 79 ? -4.650 8.273 12.979 1.00 92.00 79 HIS A N 1
ATOM 629 C CA . HIS A 1 79 ? -5.571 7.522 13.822 1.00 92.00 79 HIS A CA 1
ATOM 630 C C . HIS A 1 79 ? -6.914 7.331 13.109 1.00 92.00 79 HIS A C 1
ATOM 632 O O . HIS A 1 79 ? -7.296 8.109 12.233 1.00 92.00 79 HIS A O 1
ATOM 638 N N . LEU A 1 80 ? -7.643 6.281 13.489 1.00 94.94 80 LEU A N 1
ATOM 639 C CA . LEU A 1 80 ? -8.919 5.918 12.877 1.00 94.94 80 LEU A CA 1
ATOM 640 C C . LEU A 1 80 ? -10.076 6.099 13.858 1.00 94.94 80 LEU A C 1
ATOM 642 O O . LEU A 1 80 ? -9.945 5.890 15.070 1.00 94.94 80 LEU A O 1
ATOM 646 N N . SER A 1 81 ? -11.241 6.427 13.309 1.00 96.25 81 SER A N 1
ATOM 647 C CA . SER A 1 81 ? -12.500 6.433 14.046 1.00 96.25 81 SER A CA 1
ATOM 648 C C . SER A 1 81 ? -13.649 5.882 13.214 1.00 96.25 81 SER A C 1
ATOM 650 O O . SER A 1 81 ? -13.648 5.986 11.989 1.00 96.25 81 SER A O 1
ATOM 652 N N . VAL A 1 82 ? -14.670 5.368 13.890 1.00 98.06 82 VAL A N 1
ATOM 653 C CA . VAL A 1 82 ? -15.923 4.927 13.279 1.00 98.06 82 VAL A CA 1
ATOM 654 C C . VAL A 1 82 ? -17.086 5.519 14.065 1.00 98.06 82 VAL A C 1
ATOM 656 O O . VAL A 1 82 ? -17.098 5.452 15.292 1.00 98.06 82 VAL A O 1
ATOM 659 N N . THR A 1 83 ? -18.067 6.087 13.374 1.00 98.19 83 THR A N 1
ATOM 660 C CA . THR A 1 83 ? -19.310 6.577 13.983 1.00 98.19 83 THR A CA 1
ATOM 661 C C . THR A 1 83 ? -20.425 5.584 13.686 1.00 98.19 83 THR A C 1
ATOM 663 O O . THR A 1 83 ? -20.700 5.289 12.522 1.00 98.19 83 THR A O 1
ATOM 666 N N . GLY A 1 84 ? -21.046 5.043 14.733 1.00 97.06 84 GLY A N 1
ATOM 667 C CA . GLY A 1 84 ? -22.232 4.196 14.625 1.00 97.06 84 GLY A CA 1
ATOM 668 C C . GLY A 1 84 ? -23.474 5.007 14.254 1.00 97.06 84 GLY A C 1
ATOM 669 O O . GLY A 1 84 ? -23.557 6.193 14.558 1.00 97.06 84 GLY A O 1
ATOM 670 N N . ALA A 1 85 ? -24.474 4.361 13.657 1.00 94.81 85 ALA A N 1
ATOM 671 C CA . ALA A 1 85 ? -25.763 4.971 13.310 1.00 94.81 85 ALA A CA 1
ATOM 672 C C . ALA A 1 85 ? -26.578 5.431 14.538 1.00 94.81 85 ALA A C 1
ATOM 674 O O . ALA A 1 85 ? -27.568 6.146 14.414 1.00 94.81 85 ALA A O 1
ATOM 675 N N . ASP A 1 86 ? -26.169 5.019 15.740 1.00 92.88 86 ASP A N 1
ATOM 676 C CA . ASP A 1 86 ? -26.681 5.510 17.019 1.00 92.88 86 ASP A CA 1
ATOM 677 C C . ASP A 1 86 ? -25.986 6.805 17.495 1.00 92.88 86 ASP A C 1
ATOM 679 O O . ASP A 1 86 ? -26.233 7.266 18.612 1.00 92.88 86 ASP A O 1
ATOM 683 N N . GLY A 1 87 ? -25.098 7.374 16.673 1.00 94.81 87 GLY A N 1
ATOM 684 C CA . GLY A 1 87 ? -24.305 8.566 16.959 1.00 94.81 87 GLY A CA 1
ATOM 685 C C . GLY A 1 87 ? -23.093 8.322 17.862 1.00 94.81 87 GLY A C 1
ATOM 686 O O . GLY A 1 87 ? -22.399 9.275 18.224 1.00 94.81 87 GLY A O 1
ATOM 687 N N . ARG A 1 88 ? -22.806 7.075 18.267 1.00 96.75 88 ARG A N 1
ATOM 688 C CA . ARG A 1 88 ? -21.630 6.776 19.098 1.00 96.75 88 ARG A CA 1
ATOM 689 C C . ARG A 1 88 ? -20.358 6.823 18.263 1.00 96.75 88 ARG A C 1
ATOM 691 O O . ARG A 1 88 ? -20.259 6.170 17.230 1.00 96.75 88 ARG A O 1
ATOM 698 N N . VAL A 1 89 ? -19.354 7.533 18.770 1.00 97.44 89 VAL A N 1
ATOM 699 C CA . VAL A 1 89 ? -18.020 7.597 18.163 1.00 97.44 89 VAL A CA 1
ATOM 700 C C . VAL A 1 89 ? -17.096 6.585 18.832 1.00 97.44 89 VAL A C 1
ATOM 702 O O . VAL A 1 89 ? -16.937 6.571 20.058 1.00 97.44 89 VAL A O 1
ATOM 705 N N . TYR A 1 90 ? -16.472 5.759 18.004 1.00 97.81 90 TYR A N 1
ATOM 706 C CA . TYR A 1 90 ? -15.442 4.799 18.358 1.00 97.81 90 TYR A CA 1
ATOM 707 C C . TYR A 1 90 ? -14.108 5.304 17.802 1.00 97.81 90 TYR A C 1
ATOM 709 O O . TYR A 1 90 ? -14.038 5.664 16.633 1.00 97.81 90 TYR A O 1
ATOM 717 N N . SER A 1 91 ? -13.051 5.340 18.610 1.00 96.00 91 SER A N 1
ATOM 718 C CA . SER A 1 91 ? -11.725 5.835 18.215 1.00 96.00 91 SER A CA 1
ATOM 719 C C . SER A 1 91 ? -10.625 4.869 18.643 1.00 96.00 91 SER A C 1
ATOM 721 O O . SER A 1 91 ? -10.721 4.243 19.705 1.00 96.00 91 SER A O 1
ATOM 723 N N . MET A 1 92 ? -9.560 4.786 17.840 1.00 94.88 92 MET A N 1
ATOM 724 C CA . MET A 1 92 ? -8.338 4.048 18.182 1.00 94.88 92 MET A CA 1
ATOM 725 C C . MET A 1 92 ? -7.720 4.537 19.494 1.00 94.88 92 MET A C 1
ATOM 727 O O . MET A 1 92 ? -7.164 3.748 20.253 1.00 94.88 92 MET A O 1
ATOM 731 N N . HIS A 1 93 ? -7.881 5.820 19.833 1.00 93.50 93 HIS A N 1
ATOM 732 C CA . HIS A 1 93 ? -7.349 6.391 21.077 1.00 93.50 93 HIS A CA 1
ATOM 733 C C . HIS A 1 93 ? -7.985 5.830 22.347 1.00 93.50 93 HIS A C 1
ATOM 735 O O . HIS A 1 93 ? -7.456 6.035 23.439 1.00 93.50 93 HIS A O 1
ATOM 741 N N . HIS A 1 94 ? -9.142 5.184 22.234 1.00 95.31 94 HIS A N 1
ATOM 742 C CA . HIS A 1 94 ? -9.846 4.603 23.373 1.00 95.31 94 HIS A CA 1
ATOM 743 C C . HIS A 1 94 ? -9.733 3.080 23.428 1.00 95.31 94 HIS A C 1
ATOM 745 O O . HIS A 1 94 ? -10.136 2.485 24.431 1.00 95.31 94 HIS A O 1
ATOM 751 N N . ALA A 1 95 ? -9.209 2.453 22.372 1.00 93.50 95 ALA A N 1
ATOM 752 C CA . ALA A 1 95 ? -8.938 1.028 22.365 1.00 93.50 95 ALA A CA 1
ATOM 753 C C . ALA A 1 95 ? -7.817 0.703 23.361 1.00 93.50 95 ALA A C 1
ATOM 755 O O . ALA A 1 95 ? -6.843 1.447 23.493 1.00 93.50 95 ALA A O 1
ATOM 756 N N . LYS A 1 96 ? -7.990 -0.398 24.094 1.00 92.94 96 LYS A N 1
ATOM 757 C CA . LYS A 1 96 ? -7.042 -0.864 25.120 1.00 92.94 96 LYS A CA 1
ATOM 758 C C . LYS A 1 96 ? -6.329 -2.151 24.735 1.00 92.94 96 LYS A C 1
ATOM 760 O O . LYS A 1 96 ? -5.361 -2.510 25.396 1.00 92.94 96 LYS A O 1
ATOM 765 N N . ASP A 1 97 ? -6.834 -2.827 23.712 1.00 91.56 97 ASP A N 1
ATOM 766 C CA . ASP A 1 97 ? -6.272 -4.077 23.243 1.00 91.56 97 ASP A CA 1
ATOM 767 C C . ASP A 1 97 ? -4.954 -3.818 22.519 1.00 91.56 97 ASP A C 1
ATOM 769 O O . ASP A 1 97 ? -4.756 -2.799 21.846 1.00 91.56 97 ASP A O 1
ATOM 773 N N . ASP A 1 98 ? -4.041 -4.764 22.682 1.00 93.88 98 ASP A N 1
ATOM 774 C CA . ASP A 1 98 ? -2.794 -4.765 21.946 1.00 93.88 98 ASP A CA 1
ATOM 775 C C . ASP A 1 98 ? -3.038 -5.166 20.491 1.00 93.88 98 ASP A C 1
ATOM 777 O O . ASP A 1 98 ? -3.968 -5.902 20.165 1.00 93.88 98 ASP A O 1
ATOM 781 N N . SER A 1 99 ? -2.158 -4.687 19.627 1.00 95.44 99 SER A N 1
ATOM 782 C CA . SER A 1 99 ? -2.134 -5.010 18.204 1.00 95.44 99 SER A CA 1
ATOM 783 C C . SER A 1 99 ? -0.815 -5.676 17.844 1.00 95.44 99 SER A C 1
ATOM 785 O O . SER A 1 99 ? 0.081 -5.838 18.679 1.00 95.44 99 SER A O 1
ATOM 787 N N . ARG A 1 100 ? -0.685 -6.078 16.586 1.00 94.94 100 ARG A N 1
ATOM 788 C CA . ARG A 1 100 ? 0.526 -6.706 16.062 1.00 94.94 100 ARG A CA 1
ATOM 789 C C . ARG A 1 100 ? 0.759 -6.286 14.623 1.00 94.94 100 ARG A C 1
ATOM 791 O O . ARG A 1 100 ? -0.144 -5.770 13.975 1.00 94.94 100 ARG A O 1
ATOM 798 N N . ILE A 1 101 ? 1.969 -6.518 14.130 1.00 95.25 101 ILE A N 1
ATOM 799 C CA . ILE A 1 101 ? 2.272 -6.345 12.711 1.00 95.25 101 ILE A CA 1
ATOM 800 C C . ILE A 1 101 ? 2.612 -7.667 12.055 1.00 95.25 101 ILE A C 1
ATOM 802 O O . ILE A 1 101 ? 3.187 -8.551 12.692 1.00 95.25 101 ILE A O 1
ATOM 806 N N . ASN A 1 102 ? 2.334 -7.728 10.763 1.00 92.25 102 ASN A N 1
ATOM 807 C CA . ASN A 1 102 ? 2.940 -8.652 9.830 1.00 92.25 102 ASN A CA 1
ATOM 808 C C . ASN A 1 102 ? 3.479 -7.848 8.636 1.00 92.25 102 ASN A C 1
ATOM 810 O O . ASN A 1 102 ? 2.893 -6.845 8.235 1.00 92.25 102 ASN A O 1
ATOM 814 N N . LEU A 1 103 ? 4.626 -8.242 8.097 1.00 91.50 103 LEU A N 1
ATOM 815 C CA . LEU A 1 103 ? 5.276 -7.542 6.996 1.00 91.50 103 LEU A CA 1
ATOM 816 C C . LEU A 1 103 ? 5.179 -8.414 5.750 1.00 91.50 103 LEU A C 1
ATOM 818 O O . LEU A 1 103 ? 5.981 -9.325 5.566 1.00 91.50 103 LEU A O 1
ATOM 822 N N . TYR A 1 104 ? 4.182 -8.134 4.914 1.00 90.94 104 TYR A N 1
ATOM 823 C CA . TYR A 1 104 ? 3.871 -8.967 3.752 1.00 90.94 104 TYR A CA 1
ATOM 824 C C . TYR A 1 104 ? 4.905 -8.765 2.649 1.00 90.94 104 TYR A C 1
ATOM 826 O O . TYR A 1 104 ? 5.356 -9.717 2.019 1.00 90.94 104 TYR A O 1
ATOM 834 N N . ARG A 1 105 ? 5.339 -7.521 2.440 1.00 92.44 105 ARG A N 1
ATOM 835 C CA . ARG A 1 105 ? 6.394 -7.191 1.479 1.00 92.44 105 ARG A CA 1
ATOM 836 C C . ARG A 1 105 ? 7.454 -6.356 2.171 1.00 92.44 105 ARG A C 1
ATOM 838 O O . ARG A 1 105 ? 7.134 -5.424 2.906 1.00 92.44 105 ARG A O 1
ATOM 845 N N . ARG A 1 106 ? 8.721 -6.685 1.927 1.00 91.75 106 ARG A N 1
ATOM 846 C CA . ARG A 1 106 ? 9.871 -5.947 2.453 1.00 91.75 106 ARG A CA 1
ATOM 847 C C . ARG A 1 106 ? 10.942 -5.835 1.388 1.00 91.75 106 ARG A C 1
ATOM 849 O O . ARG A 1 106 ? 11.478 -6.843 0.937 1.00 91.75 106 ARG A O 1
ATOM 856 N N . GLY A 1 107 ? 11.325 -4.612 1.063 1.00 91.19 107 GLY A N 1
ATOM 857 C CA . GLY A 1 107 ? 12.469 -4.369 0.208 1.00 91.19 107 GLY A CA 1
ATOM 858 C C . GLY A 1 107 ? 12.801 -2.887 0.083 1.00 91.19 107 GLY A C 1
ATOM 859 O O . GLY A 1 107 ? 12.196 -2.055 0.758 1.00 91.19 107 GLY A O 1
ATOM 860 N N . PRO A 1 108 ? 13.801 -2.557 -0.747 1.00 89.88 108 PRO A N 1
ATOM 861 C CA . PRO A 1 108 ? 14.369 -1.213 -0.818 1.00 89.88 108 PRO A CA 1
ATOM 862 C C . PRO A 1 108 ? 13.453 -0.168 -1.468 1.00 89.88 108 PRO A C 1
ATOM 864 O O . PRO A 1 108 ? 13.738 1.019 -1.354 1.00 89.88 108 PRO A O 1
ATOM 867 N N . TYR A 1 109 ? 12.388 -0.578 -2.164 1.00 92.94 109 TYR A N 1
ATOM 868 C CA . TYR A 1 109 ? 11.503 0.346 -2.885 1.00 92.94 109 TYR A CA 1
ATOM 869 C C . TYR A 1 109 ? 10.073 0.326 -2.369 1.00 92.94 109 TYR A C 1
ATOM 871 O O . TYR A 1 109 ? 9.392 1.343 -2.456 1.00 92.94 109 TYR A O 1
ATOM 879 N N . PHE A 1 110 ? 9.632 -0.817 -1.848 1.00 96.12 110 PHE A N 1
ATOM 880 C CA . PHE A 1 110 ? 8.275 -1.005 -1.372 1.00 96.12 110 PHE A CA 1
ATOM 881 C C . PHE A 1 110 ? 8.250 -1.898 -0.134 1.00 96.12 110 PHE A C 1
ATOM 883 O O . PHE A 1 110 ? 8.837 -2.984 -0.125 1.00 96.12 110 PHE A O 1
ATOM 890 N N . CYS A 1 111 ? 7.548 -1.458 0.904 1.00 97.44 111 CYS A N 1
ATOM 891 C CA . CYS A 1 111 ? 7.191 -2.294 2.042 1.00 97.44 111 CYS A CA 1
ATOM 892 C C . CYS A 1 111 ? 5.677 -2.255 2.252 1.00 97.44 111 CYS A C 1
ATOM 894 O O . CYS A 1 111 ? 5.059 -1.204 2.114 1.00 97.44 111 CYS A O 1
ATOM 896 N N . GLU A 1 112 ? 5.096 -3.390 2.624 1.00 97.44 112 GLU A N 1
ATOM 897 C CA . GLU A 1 112 ? 3.672 -3.517 2.930 1.00 97.44 112 GLU A CA 1
ATOM 898 C C . GLU A 1 112 ? 3.514 -4.062 4.342 1.00 97.44 112 GLU A C 1
ATOM 900 O O . GLU A 1 112 ? 3.802 -5.234 4.608 1.00 97.44 112 GLU A O 1
ATOM 905 N N . VAL A 1 113 ? 3.111 -3.179 5.253 1.00 97.44 113 VAL A N 1
ATOM 906 C CA . VAL A 1 113 ? 2.944 -3.483 6.675 1.00 97.44 113 VAL A CA 1
ATOM 907 C C . VAL A 1 113 ? 1.469 -3.697 6.953 1.00 97.44 113 VAL A C 1
ATOM 909 O O . VAL A 1 113 ? 0.693 -2.759 6.832 1.00 97.44 113 VAL A O 1
ATOM 912 N N . HIS A 1 114 ? 1.089 -4.892 7.380 1.00 97.25 114 HIS A N 1
ATOM 913 C CA . HIS A 1 114 ? -0.239 -5.162 7.914 1.00 97.25 114 HIS A CA 1
ATOM 914 C C . HIS A 1 114 ? -0.221 -4.970 9.421 1.00 97.25 114 HIS A C 1
ATOM 916 O O . HIS A 1 114 ? 0.393 -5.748 10.152 1.00 97.25 114 HIS A O 1
ATOM 922 N N . TRP A 1 115 ? -0.881 -3.919 9.889 1.00 97.25 115 TRP A N 1
ATOM 923 C CA . TRP A 1 115 ? -1.108 -3.668 11.299 1.00 97.25 115 TRP A CA 1
ATOM 924 C C . TRP A 1 115 ? -2.456 -4.272 11.698 1.00 97.25 115 TRP A C 1
ATOM 926 O O . TRP A 1 115 ? -3.527 -3.717 11.455 1.00 97.25 115 TRP A O 1
ATOM 936 N N . LEU A 1 116 ? -2.370 -5.452 12.301 1.00 96.81 116 LEU A N 1
ATOM 937 C CA . LEU A 1 116 ? -3.486 -6.323 12.631 1.00 96.81 116 LEU A CA 1
ATOM 938 C C . LEU A 1 116 ? -4.004 -6.076 14.044 1.00 96.81 116 LEU A C 1
ATOM 940 O O . LEU A 1 116 ? -3.289 -5.583 14.921 1.00 96.81 116 LEU A O 1
ATOM 944 N N . ASP A 1 117 ? -5.243 -6.511 14.270 1.00 95.88 117 ASP A N 1
ATOM 945 C CA . ASP A 1 117 ? -5.953 -6.366 15.541 1.00 95.88 117 ASP A CA 1
ATOM 946 C C . ASP A 1 117 ? -6.098 -4.891 15.960 1.00 95.88 117 ASP A C 1
ATOM 948 O O . ASP A 1 117 ? -6.197 -4.554 17.142 1.00 95.88 117 ASP A O 1
ATOM 952 N N . VAL A 1 118 ? -6.162 -3.998 14.966 1.00 96.12 118 VAL A N 1
ATOM 953 C CA . VAL A 1 118 ? -6.501 -2.596 15.190 1.00 96.12 118 VAL A CA 1
ATOM 954 C C . VAL A 1 118 ? -7.944 -2.512 15.678 1.00 96.12 118 VAL A C 1
ATOM 956 O O . VAL A 1 118 ? -8.849 -3.150 15.134 1.00 96.12 118 VAL A O 1
ATOM 959 N N . GLN A 1 119 ? -8.164 -1.733 16.733 1.00 95.50 119 GLN A N 1
ATOM 960 C CA . GLN A 1 119 ? -9.458 -1.610 17.399 1.00 95.50 119 GLN A CA 1
ATOM 961 C C . GLN A 1 119 ? -9.887 -0.153 17.509 1.00 95.50 119 GLN A C 1
ATOM 963 O O . GLN A 1 119 ? -9.066 0.749 17.644 1.00 95.50 119 GLN A O 1
ATOM 968 N N . VAL A 1 120 ? -11.200 0.074 17.513 1.00 96.69 120 VAL A N 1
ATOM 969 C CA . VAL A 1 120 ? -11.798 1.373 17.837 1.00 96.69 120 VAL A CA 1
ATOM 970 C C . VAL A 1 120 ? -12.797 1.188 18.968 1.00 96.69 120 VAL A C 1
ATOM 972 O O . VAL A 1 120 ? -13.625 0.278 18.944 1.00 96.69 120 VAL A O 1
ATOM 975 N N . ALA A 1 121 ? -12.743 2.059 19.971 1.00 97.25 121 ALA A N 1
ATOM 976 C CA . ALA A 1 121 ? -13.617 1.967 21.133 1.00 97.25 121 ALA A CA 1
ATOM 977 C C . ALA A 1 121 ? -14.253 3.310 21.478 1.00 97.25 121 ALA A C 1
ATOM 979 O O . ALA A 1 121 ? -13.737 4.382 21.171 1.00 97.25 121 ALA A O 1
ATOM 980 N N . THR A 1 122 ? -15.399 3.264 22.144 1.00 97.12 122 THR A N 1
ATOM 981 C CA . THR A 1 122 ? -15.974 4.451 22.787 1.00 97.12 122 THR A CA 1
ATOM 982 C C . THR A 1 122 ? -15.074 4.928 23.930 1.00 97.12 122 THR A C 1
ATOM 984 O O . THR A 1 122 ? -14.292 4.153 24.477 1.00 97.12 122 THR A O 1
ATOM 987 N N . LYS A 1 123 ? -15.252 6.170 24.398 1.00 94.50 123 LYS A N 1
ATOM 988 C CA . LYS A 1 123 ? -14.541 6.707 25.579 1.00 94.50 123 LYS A CA 1
ATOM 989 C C . LYS A 1 123 ? -14.684 5.836 26.841 1.00 94.50 123 LYS A C 1
ATOM 991 O O . LYS A 1 123 ? -13.809 5.846 27.700 1.00 94.50 123 LYS A O 1
ATOM 996 N N . GLY A 1 124 ? -15.775 5.071 26.952 1.00 93.62 124 GLY A N 1
ATOM 997 C CA . GLY A 1 124 ? -15.997 4.102 28.031 1.00 93.62 124 GLY A CA 1
ATOM 998 C C . GLY A 1 124 ? -15.217 2.787 27.885 1.00 93.62 124 GLY A C 1
ATOM 999 O O . GLY A 1 124 ? -15.344 1.920 28.743 1.00 93.62 124 GLY A O 1
ATOM 1000 N N . GLY A 1 125 ? -14.434 2.617 26.816 1.00 93.06 125 GLY A N 1
ATOM 1001 C CA . GLY A 1 125 ? -13.662 1.407 26.521 1.00 93.06 125 GLY A CA 1
ATOM 1002 C C . GLY A 1 125 ? -14.465 0.284 25.862 1.00 93.06 125 GLY A C 1
ATOM 1003 O O . GLY A 1 125 ? -13.961 -0.825 25.745 1.00 93.06 125 GLY A O 1
ATOM 1004 N N . ARG A 1 126 ? -15.711 0.537 25.435 1.00 95.06 126 ARG A N 1
ATOM 1005 C CA . ARG A 1 126 ? -16.493 -0.448 24.671 1.00 95.06 126 ARG A CA 1
ATOM 1006 C C . ARG A 1 126 ? -16.046 -0.434 23.211 1.00 95.06 126 ARG A C 1
ATOM 1008 O O . ARG A 1 126 ? -16.279 0.579 22.547 1.00 95.06 126 ARG A O 1
ATOM 1015 N N . CYS A 1 127 ? -15.448 -1.526 22.739 1.00 95.94 127 CYS A N 1
ATOM 1016 C CA . CYS A 1 127 ? -15.029 -1.695 21.347 1.00 95.94 127 CYS A CA 1
ATOM 1017 C C . CYS A 1 127 ? -16.231 -1.731 20.391 1.00 95.94 127 CYS A C 1
ATOM 1019 O O . CYS A 1 127 ? -17.329 -2.160 20.766 1.00 95.94 127 CYS A O 1
ATOM 1021 N N . ALA A 1 128 ? -16.027 -1.252 19.165 1.00 97.00 128 ALA A N 1
ATOM 1022 C CA . ALA A 1 128 ? -16.923 -1.561 18.060 1.00 97.00 128 ALA A CA 1
ATOM 1023 C C . ALA A 1 128 ? -16.821 -3.066 17.750 1.00 97.00 128 ALA A C 1
ATOM 1025 O O . ALA A 1 128 ? -15.764 -3.654 17.978 1.00 97.00 128 ALA A O 1
ATOM 1026 N N . PRO A 1 129 ? -17.872 -3.701 17.212 1.00 97.19 129 PRO A N 1
ATOM 1027 C CA . PRO A 1 129 ? -17.831 -5.103 16.783 1.00 97.19 129 PRO A CA 1
ATOM 1028 C C . PRO A 1 129 ? -17.065 -5.270 15.452 1.00 97.19 129 PRO A C 1
ATOM 1030 O O . PRO A 1 129 ? -17.570 -5.829 14.478 1.00 97.19 129 PRO A O 1
ATOM 1033 N N . LEU A 1 130 ? -15.851 -4.724 15.390 1.00 97.50 130 LEU A N 1
ATOM 1034 C CA . LEU A 1 130 ? -14.979 -4.694 14.222 1.00 97.50 130 LEU A CA 1
ATOM 1035 C C . LEU A 1 130 ? -13.562 -5.107 14.638 1.00 97.50 130 LEU A C 1
ATOM 1037 O O . LEU A 1 130 ? -13.101 -4.765 15.723 1.00 97.50 130 LEU A O 1
ATOM 1041 N N . LYS A 1 131 ? -12.840 -5.792 13.754 1.00 97.06 131 LYS A N 1
ATOM 1042 C CA . LYS A 1 131 ? -11.391 -6.007 13.840 1.00 97.06 131 LYS A CA 1
ATOM 1043 C C . LYS A 1 131 ? -10.714 -5.396 12.622 1.00 97.06 131 LYS A C 1
ATOM 1045 O O . LYS A 1 131 ? -11.128 -5.669 11.499 1.00 97.06 131 LYS A O 1
ATOM 1050 N N . GLY A 1 132 ? -9.723 -4.545 12.851 1.00 97.56 132 GLY A N 1
ATOM 1051 C CA . GLY A 1 132 ? -9.020 -3.816 11.805 1.00 97.56 132 GLY A CA 1
ATOM 1052 C C . GLY A 1 132 ? -7.747 -4.518 11.350 1.00 97.56 132 GLY A C 1
ATOM 1053 O O . GLY A 1 132 ? -6.932 -4.922 12.179 1.00 97.56 132 GLY A O 1
ATOM 1054 N N . ASP A 1 133 ? -7.581 -4.596 10.034 1.00 97.69 133 ASP A N 1
ATOM 1055 C CA . ASP A 1 133 ? -6.301 -4.775 9.351 1.00 97.69 133 ASP A CA 1
ATOM 1056 C C . ASP A 1 133 ? -5.962 -3.461 8.635 1.00 97.69 133 ASP A C 1
ATOM 1058 O O . ASP A 1 133 ? -6.587 -3.110 7.628 1.00 97.69 133 ASP A O 1
ATOM 1062 N N . LEU A 1 134 ? -5.042 -2.691 9.216 1.00 97.69 134 LEU A N 1
ATOM 1063 C CA . LEU A 1 134 ? -4.530 -1.456 8.637 1.00 97.69 134 LEU A CA 1
ATOM 1064 C C . LEU A 1 134 ? -3.257 -1.764 7.845 1.00 97.69 134 LEU A C 1
ATOM 1066 O O . LEU A 1 134 ? -2.179 -1.905 8.421 1.00 97.69 134 LEU A O 1
ATOM 1070 N N . ALA A 1 135 ? -3.376 -1.818 6.524 1.00 98.00 135 ALA A N 1
ATOM 1071 C CA . ALA A 1 135 ? -2.241 -1.939 5.626 1.00 98.00 135 ALA A CA 1
ATOM 1072 C C . ALA A 1 135 ? -1.594 -0.566 5.390 1.00 98.00 135 ALA A C 1
ATOM 1074 O O . ALA A 1 135 ? -2.280 0.397 5.041 1.00 98.00 135 ALA A O 1
ATOM 1075 N N . LEU A 1 136 ? -0.274 -0.480 5.550 1.00 98.12 136 LEU A N 1
ATOM 1076 C CA . LEU A 1 136 ? 0.557 0.669 5.196 1.00 98.12 136 LEU A CA 1
ATOM 1077 C C . LEU A 1 136 ? 1.430 0.300 3.993 1.00 98.12 136 LEU A C 1
ATOM 1079 O O . LEU A 1 136 ? 2.224 -0.640 4.057 1.00 98.12 136 LEU A O 1
ATOM 1083 N N . TYR A 1 137 ? 1.283 1.058 2.911 1.00 97.94 137 TYR A N 1
ATOM 1084 C CA . TYR A 1 137 ? 2.001 0.897 1.649 1.00 97.94 137 TYR A CA 1
ATOM 1085 C C . TYR A 1 137 ? 3.127 1.927 1.589 1.00 97.94 137 TYR A C 1
ATOM 1087 O O . TYR A 1 137 ? 2.925 3.084 1.205 1.00 97.94 137 TYR A O 1
ATOM 1095 N N . CYS A 1 138 ? 4.304 1.512 2.042 1.00 97.88 138 CYS A N 1
ATOM 1096 C CA . CYS A 1 138 ? 5.437 2.390 2.283 1.00 97.88 138 CYS A CA 1
ATOM 1097 C C . CYS A 1 138 ? 6.368 2.430 1.071 1.00 97.88 138 CYS A C 1
ATOM 1099 O O . CYS A 1 138 ? 6.875 1.395 0.631 1.00 97.88 138 CYS A O 1
ATOM 1101 N N . TYR A 1 139 ? 6.660 3.639 0.609 1.00 96.62 139 TYR A N 1
ATOM 1102 C CA . TYR A 1 139 ? 7.726 3.951 -0.340 1.00 96.62 139 TYR A CA 1
ATOM 1103 C C . TYR A 1 139 ? 8.716 4.913 0.312 1.00 96.62 139 TYR A C 1
ATOM 1105 O O . TYR A 1 139 ? 8.460 5.462 1.380 1.00 96.62 139 TYR A O 1
ATOM 1113 N N . SER A 1 140 ? 9.852 5.157 -0.329 1.00 94.25 140 SER A N 1
ATOM 1114 C CA . SER A 1 140 ? 10.851 6.101 0.182 1.00 94.25 140 SER A CA 1
ATOM 1115 C C . SER A 1 140 ? 10.364 7.553 0.256 1.00 94.25 140 SER A C 1
ATOM 1117 O O . SER A 1 140 ? 10.843 8.308 1.096 1.00 94.25 140 SER A O 1
ATOM 1119 N N . ASP A 1 141 ? 9.450 7.950 -0.630 1.00 92.38 141 ASP A N 1
ATOM 1120 C CA . ASP A 1 141 ? 9.000 9.334 -0.825 1.00 92.38 141 ASP A CA 1
ATOM 1121 C C . ASP A 1 141 ? 7.506 9.550 -0.538 1.00 92.38 141 ASP A C 1
ATOM 1123 O O . ASP A 1 141 ? 7.059 10.691 -0.429 1.00 92.38 141 ASP A O 1
ATOM 1127 N N . LYS A 1 142 ? 6.737 8.469 -0.383 1.00 93.00 142 LYS A N 1
ATOM 1128 C CA . LYS A 1 142 ? 5.292 8.513 -0.157 1.00 93.00 142 LYS A CA 1
ATOM 1129 C C . LYS A 1 142 ? 4.793 7.347 0.691 1.00 93.00 142 LYS A C 1
ATOM 1131 O O . LYS A 1 142 ? 5.468 6.327 0.852 1.00 93.00 142 LYS A O 1
ATOM 1136 N N . LEU A 1 143 ? 3.592 7.510 1.228 1.00 94.38 143 LEU A N 1
ATOM 1137 C CA . LEU A 1 143 ? 2.923 6.545 2.088 1.00 94.38 143 LEU A CA 1
ATOM 1138 C C . LEU A 1 143 ? 1.425 6.555 1.790 1.00 94.38 143 LEU A C 1
ATOM 1140 O O . LEU A 1 143 ? 0.784 7.607 1.824 1.00 94.38 143 LEU A O 1
ATOM 1144 N N . LEU A 1 144 ? 0.862 5.382 1.525 1.00 94.56 144 LEU A N 1
ATOM 1145 C CA . LEU A 1 144 ? -0.580 5.179 1.410 1.00 94.56 144 LEU A CA 1
ATOM 1146 C C . LEU A 1 144 ? -1.030 4.192 2.480 1.00 94.56 144 LEU A C 1
ATOM 1148 O O . LEU A 1 144 ? -0.220 3.449 3.035 1.00 94.56 144 LEU A O 1
ATOM 1152 N N . ALA A 1 145 ? -2.325 4.174 2.764 1.00 95.69 145 ALA A N 1
ATOM 1153 C CA . ALA A 1 145 ? -2.894 3.244 3.718 1.00 95.69 145 ALA A CA 1
ATOM 1154 C C . ALA A 1 145 ? -4.234 2.697 3.234 1.00 95.69 145 ALA A C 1
ATOM 1156 O O . ALA A 1 145 ? -4.964 3.338 2.474 1.00 95.69 145 ALA A O 1
ATOM 1157 N N . SER A 1 146 ? -4.589 1.512 3.717 1.00 96.75 146 SER A N 1
ATOM 1158 C CA . SER A 1 146 ? -5.966 1.042 3.672 1.00 96.75 146 SER A CA 1
ATOM 1159 C C . SER A 1 146 ? -6.353 0.371 4.978 1.00 96.75 146 SER A C 1
ATOM 1161 O O . SER A 1 146 ? -5.567 -0.362 5.566 1.00 96.75 146 SER A O 1
ATOM 1163 N N . ILE A 1 147 ? -7.569 0.631 5.448 1.00 97.62 147 ILE A N 1
ATOM 1164 C CA . ILE A 1 147 ? -8.148 -0.072 6.591 1.00 97.62 147 ILE A CA 1
ATOM 1165 C C . ILE A 1 147 ? -9.211 -1.038 6.094 1.00 97.62 147 ILE A C 1
ATOM 1167 O O . ILE A 1 147 ? -10.196 -0.626 5.477 1.00 97.62 147 ILE A O 1
ATOM 1171 N N . THR A 1 148 ? -9.036 -2.319 6.404 1.00 98.31 148 THR A N 1
ATOM 1172 C CA . THR A 1 148 ? -10.074 -3.336 6.254 1.00 98.31 148 THR A CA 1
ATOM 1173 C C . THR A 1 148 ? -10.703 -3.616 7.610 1.00 98.31 148 THR A C 1
ATOM 1175 O O . THR A 1 148 ? -10.051 -4.115 8.524 1.00 98.31 148 THR A O 1
ATOM 1178 N N . TRP A 1 149 ? -11.991 -3.308 7.744 1.00 98.38 149 TRP A N 1
ATOM 1179 C CA . TRP A 1 149 ? -12.772 -3.642 8.931 1.00 98.38 149 TRP A CA 1
ATOM 1180 C C . TRP A 1 149 ? -13.481 -4.979 8.727 1.00 98.38 149 TRP A C 1
ATOM 1182 O O . TRP A 1 149 ? -14.352 -5.091 7.864 1.00 98.38 149 TRP A O 1
ATOM 1192 N N . HIS A 1 150 ? -13.124 -5.971 9.540 1.00 98.19 150 HIS A N 1
ATOM 1193 C CA . HIS A 1 150 ? -13.762 -7.283 9.618 1.00 98.19 150 HIS A CA 1
ATOM 1194 C C . HIS A 1 150 ? -14.832 -7.250 10.708 1.00 98.19 150 HIS A C 1
ATOM 1196 O O . HIS A 1 150 ? -14.519 -7.070 11.885 1.00 98.19 150 HIS A O 1
ATOM 1202 N N . ALA A 1 151 ? -16.096 -7.403 10.332 1.00 97.94 151 ALA A N 1
ATOM 1203 C CA . ALA A 1 151 ? -17.207 -7.323 11.268 1.00 97.94 151 ALA A CA 1
ATOM 1204 C C . ALA A 1 151 ? -17.370 -8.625 12.051 1.00 97.94 151 ALA A C 1
ATOM 1206 O O . ALA A 1 151 ? -17.584 -9.691 11.471 1.00 97.94 151 ALA A O 1
ATOM 1207 N N . THR A 1 152 ? -17.284 -8.545 13.377 1.00 97.31 152 THR A N 1
ATOM 1208 C CA . THR A 1 152 ? -17.501 -9.703 14.258 1.00 97.31 152 THR A CA 1
ATOM 1209 C C . THR A 1 152 ? -18.980 -9.909 14.573 1.00 97.31 152 THR A C 1
ATOM 1211 O O . THR A 1 152 ? -19.393 -11.024 14.870 1.00 97.31 152 THR A O 1
ATOM 1214 N N . GLU A 1 153 ? -19.776 -8.844 14.483 1.00 98.06 153 GLU A N 1
ATOM 1215 C CA . GLU A 1 153 ? -21.233 -8.835 14.630 1.00 98.06 153 GLU A CA 1
ATOM 1216 C C . GLU A 1 153 ? -21.834 -7.851 13.613 1.00 98.06 153 GLU A C 1
ATOM 1218 O O . GLU A 1 153 ? -21.106 -7.077 12.985 1.00 98.06 153 GLU A O 1
ATOM 1223 N N . ASP A 1 154 ? -23.160 -7.856 13.461 1.00 98.06 154 ASP A N 1
ATOM 1224 C CA . ASP A 1 154 ? -23.848 -6.843 12.661 1.00 98.06 154 ASP A CA 1
ATOM 1225 C C . ASP A 1 154 ? -23.605 -5.445 13.247 1.00 98.06 154 ASP A C 1
ATOM 1227 O O . ASP A 1 154 ? -23.785 -5.205 14.444 1.00 98.06 154 ASP A O 1
ATOM 1231 N N . PHE A 1 155 ? -23.221 -4.497 12.393 1.00 98.12 155 PHE A N 1
ATOM 1232 C CA . PHE A 1 155 ? -22.894 -3.143 12.817 1.00 98.12 155 PHE A CA 1
ATOM 1233 C C . PHE A 1 155 ? -23.313 -2.096 11.794 1.00 98.12 155 PHE A C 1
ATOM 1235 O O . PHE A 1 155 ? -22.807 -2.014 10.672 1.00 98.12 155 PHE A O 1
ATOM 1242 N N . ALA A 1 156 ? -24.239 -1.242 12.216 1.00 96.75 156 ALA A N 1
ATOM 1243 C CA . ALA A 1 156 ? -24.635 -0.074 11.455 1.00 96.75 156 ALA A CA 1
ATOM 1244 C C . ALA A 1 156 ? -23.643 1.063 11.732 1.00 96.75 156 ALA A C 1
ATOM 1246 O O . ALA A 1 156 ? -23.819 1.830 12.676 1.00 96.75 156 ALA A O 1
ATOM 1247 N N . ALA A 1 157 ? -22.593 1.152 10.919 1.00 96.19 157 ALA A N 1
ATOM 1248 C CA . ALA A 1 157 ? -21.723 2.319 10.872 1.00 96.19 157 ALA A CA 1
ATOM 1249 C C . ALA A 1 157 ? -22.305 3.361 9.907 1.00 96.19 157 ALA A C 1
ATOM 1251 O O . ALA A 1 157 ? -22.754 3.015 8.817 1.00 96.19 157 ALA A O 1
ATOM 1252 N N . GLU A 1 158 ? -22.275 4.629 10.298 1.00 96.62 158 GLU A N 1
ATOM 1253 C CA . GLU A 1 158 ? -22.631 5.763 9.440 1.00 96.62 158 GLU A CA 1
ATOM 1254 C C . GLU A 1 158 ? -21.389 6.357 8.765 1.00 96.62 158 GLU A C 1
ATOM 1256 O O . GLU A 1 158 ? -21.443 6.815 7.623 1.00 96.62 158 GLU A O 1
ATOM 1261 N N . ASN A 1 159 ? -20.247 6.325 9.457 1.00 96.38 159 ASN A N 1
ATOM 1262 C CA . ASN A 1 159 ? -19.010 6.924 8.979 1.00 96.38 159 ASN A CA 1
ATOM 1263 C C . ASN A 1 159 ? -17.783 6.120 9.419 1.00 96.38 159 ASN A C 1
ATOM 1265 O O . ASN A 1 159 ? -17.694 5.710 10.574 1.00 96.38 159 ASN A O 1
ATOM 1269 N N . VAL A 1 160 ? -16.821 5.959 8.513 1.00 96.94 160 VAL A N 1
ATOM 1270 C CA . VAL A 1 160 ? -15.438 5.571 8.825 1.00 96.94 160 VAL A CA 1
ATOM 1271 C C . VAL A 1 160 ? -14.553 6.767 8.496 1.00 96.94 160 VAL A C 1
ATOM 1273 O O . VAL A 1 160 ? -14.730 7.380 7.444 1.00 96.94 160 VAL A O 1
ATOM 1276 N N . ALA A 1 161 ? -13.613 7.106 9.375 1.00 94.38 161 ALA A N 1
ATOM 1277 C CA . ALA A 1 161 ? -12.727 8.244 9.177 1.00 94.38 161 ALA A CA 1
ATOM 1278 C C . ALA A 1 161 ? -11.272 7.944 9.544 1.00 94.38 161 ALA A C 1
ATOM 1280 O O . ALA A 1 161 ? -10.997 7.222 10.507 1.00 94.38 161 ALA A O 1
ATOM 1281 N N . ALA A 1 162 ? -10.369 8.546 8.775 1.00 92.31 162 ALA A N 1
ATOM 1282 C CA . ALA A 1 162 ? -8.935 8.591 9.019 1.00 92.31 162 ALA A CA 1
ATOM 1283 C C . ALA A 1 162 ? -8.504 10.047 9.231 1.00 92.31 162 ALA A C 1
ATOM 1285 O O . ALA A 1 162 ? -8.901 10.919 8.457 1.00 92.31 162 ALA A O 1
ATOM 1286 N N . HIS A 1 163 ? -7.708 10.289 10.271 1.00 89.06 163 HIS A N 1
ATOM 1287 C CA . HIS A 1 163 ? -7.305 11.616 10.754 1.00 89.06 163 HIS A CA 1
ATOM 1288 C C . HIS A 1 163 ? -5.782 11.697 10.912 1.00 89.06 163 HIS A C 1
ATOM 1290 O O . HIS A 1 163 ? -5.157 10.664 11.162 1.00 89.06 163 HIS A O 1
ATOM 1296 N N . GLY A 1 164 ? -5.201 12.902 10.861 1.00 79.38 164 GLY A N 1
ATOM 1297 C CA . GLY A 1 164 ? -3.765 13.147 11.092 1.00 79.38 164 GLY A CA 1
ATOM 1298 C C . GLY A 1 164 ? -3.097 13.948 9.967 1.00 79.38 164 GLY A C 1
ATOM 1299 O O . GLY A 1 164 ? -3.733 14.817 9.380 1.00 79.38 164 GLY A O 1
ATOM 1300 N N . MET A 1 165 ? -1.837 13.633 9.627 1.00 71.81 165 MET A N 1
ATOM 1301 C CA . MET A 1 165 ? -1.076 14.232 8.498 1.00 71.81 165 MET A CA 1
ATOM 1302 C C . MET A 1 165 ? -1.545 13.774 7.114 1.00 71.81 165 MET A C 1
ATOM 1304 O O . MET A 1 165 ? -0.838 13.870 6.112 1.00 71.81 165 MET A O 1
ATOM 1308 N N . VAL A 1 166 ? -2.753 13.251 7.071 1.00 57.28 166 VAL A N 1
ATOM 1309 C CA . VAL A 1 166 ? -3.338 12.677 5.892 1.00 57.28 166 VAL A CA 1
ATOM 1310 C C . VAL A 1 166 ? -3.559 13.823 4.885 1.00 57.28 166 VAL A C 1
ATOM 1312 O O . VAL A 1 166 ? -4.358 14.725 5.121 1.00 57.28 166 VAL A O 1
ATOM 1315 N N . GLY A 1 167 ? -2.763 13.835 3.807 1.00 50.94 167 GLY A N 1
ATOM 1316 C CA . GLY A 1 167 ? -2.822 14.833 2.729 1.00 50.94 167 GLY A CA 1
ATOM 1317 C C . GLY A 1 167 ? -2.151 16.181 2.988 1.00 50.94 167 GLY A C 1
ATOM 1318 O O . GLY A 1 167 ? -2.788 17.220 2.815 1.00 50.94 167 GLY A O 1
ATOM 1319 N N . ASP A 1 168 ? -0.852 16.184 3.305 1.00 45.91 168 ASP A N 1
ATOM 1320 C CA . ASP A 1 168 ? -0.018 17.389 3.164 1.00 45.91 168 ASP A CA 1
ATOM 1321 C C . ASP A 1 168 ? -0.254 18.064 1.790 1.00 45.91 168 ASP A C 1
ATOM 1323 O O . ASP A 1 168 ? -0.533 17.387 0.796 1.00 45.91 168 ASP A O 1
ATOM 1327 N N . ALA A 1 169 ? -0.157 19.397 1.731 1.00 40.94 169 ALA A N 1
ATOM 1328 C CA . ALA A 1 169 ? -0.702 20.293 0.696 1.00 40.94 169 ALA A CA 1
ATOM 1329 C C . ALA A 1 169 ? -0.290 19.995 -0.768 1.00 40.94 169 ALA A C 1
ATOM 1331 O O . ALA A 1 169 ? -0.803 20.619 -1.700 1.00 40.94 169 ALA A O 1
ATOM 1332 N N . ALA A 1 170 ? 0.621 19.046 -0.983 1.00 40.62 170 ALA A N 1
ATOM 1333 C CA . ALA A 1 170 ? 1.037 18.528 -2.282 1.00 40.62 170 ALA A CA 1
ATOM 1334 C C . ALA A 1 170 ? 0.173 17.362 -2.823 1.00 40.62 170 ALA A C 1
ATOM 1336 O O . ALA A 1 170 ? 0.329 17.013 -3.994 1.00 40.62 170 ALA A O 1
ATOM 1337 N N . ALA A 1 171 ? -0.743 16.785 -2.032 1.00 43.16 171 ALA A N 1
ATOM 1338 C CA . ALA A 1 171 ? -1.674 15.731 -2.454 1.00 43.16 171 ALA A CA 1
ATOM 1339 C C . ALA A 1 171 ? -3.112 16.287 -2.599 1.00 43.16 171 ALA A C 1
ATOM 1341 O O . ALA A 1 171 ? -3.907 16.230 -1.657 1.00 43.16 171 ALA A O 1
ATOM 1342 N N . PRO A 1 172 ? -3.488 16.875 -3.752 1.00 39.59 172 PRO A N 1
ATOM 1343 C CA . PRO A 1 172 ? -4.813 17.463 -3.927 1.00 39.59 172 PRO A CA 1
ATOM 1344 C C . PRO A 1 172 ? -5.934 16.410 -3.851 1.00 39.59 172 PRO A C 1
ATOM 1346 O O . PRO A 1 172 ? -5.911 15.415 -4.571 1.00 39.59 172 PRO A O 1
ATOM 1349 N N . GLY A 1 173 ? -6.969 16.686 -3.046 1.00 47.12 173 GLY A N 1
ATOM 1350 C CA . GLY A 1 173 ? -8.324 16.155 -3.265 1.00 47.12 173 GLY A CA 1
ATOM 1351 C C . GLY A 1 173 ? -8.860 15.070 -2.323 1.00 47.12 173 GLY A C 1
ATOM 1352 O O . GLY A 1 173 ? -9.896 14.498 -2.648 1.00 47.12 173 GLY A O 1
ATOM 1353 N N . CYS A 1 174 ? -8.219 14.780 -1.186 1.00 50.44 174 CYS A N 1
ATOM 1354 C CA . CYS A 1 174 ? -8.634 13.645 -0.340 1.00 50.44 174 CYS A CA 1
ATOM 1355 C C . CYS A 1 174 ? -9.238 14.020 1.034 1.00 50.44 174 CYS A C 1
ATOM 1357 O O . CYS A 1 174 ? -9.869 13.163 1.648 1.00 50.44 174 CYS A O 1
ATOM 1359 N N . PHE A 1 175 ? -9.102 15.272 1.499 1.00 62.94 175 PHE A N 1
ATOM 1360 C CA . PHE A 1 175 ? -9.432 15.693 2.874 1.00 62.94 175 PHE A CA 1
ATOM 1361 C C . PHE A 1 175 ? -10.453 16.822 2.938 1.00 62.94 175 PHE A C 1
ATOM 1363 O O . PHE A 1 175 ? -10.486 17.688 2.059 1.00 62.94 175 PHE A O 1
ATOM 1370 N N . ASP A 1 176 ? -11.259 16.821 4.003 1.00 65.81 176 ASP A N 1
ATOM 1371 C CA . ASP A 1 176 ? -11.989 18.014 4.431 1.00 65.81 176 ASP A CA 1
ATOM 1372 C C . ASP A 1 176 ? -11.024 19.081 4.995 1.00 65.81 176 ASP A C 1
ATOM 1374 O O . ASP A 1 176 ? -9.817 18.857 5.128 1.00 65.81 176 ASP A O 1
ATOM 1378 N N . ALA A 1 177 ? -11.535 20.282 5.278 1.00 63.97 177 ALA A N 1
ATOM 1379 C CA . ALA A 1 177 ? -10.719 21.401 5.764 1.00 63.97 177 ALA A CA 1
ATOM 1380 C C . ALA A 1 177 ? -10.065 21.112 7.133 1.00 63.97 177 ALA A C 1
ATOM 1382 O O . ALA A 1 177 ? -9.180 21.845 7.571 1.00 63.97 177 ALA A O 1
ATOM 1383 N N . GLU A 1 178 ? -10.505 20.044 7.794 1.00 67.50 178 GLU A N 1
ATOM 1384 C CA . GLU A 1 178 ? -10.086 19.578 9.104 1.00 67.50 178 GLU A CA 1
ATOM 1385 C C . GLU A 1 178 ? -9.033 18.455 9.040 1.00 67.50 178 GLU A C 1
ATOM 1387 O O . GLU A 1 178 ? -8.646 17.935 10.086 1.00 67.50 178 GLU A O 1
ATOM 1392 N N . GLY A 1 179 ? -8.558 18.069 7.847 1.00 74.31 179 GLY A N 1
ATOM 1393 C CA . GLY A 1 179 ? -7.530 17.030 7.693 1.00 74.31 179 GLY A CA 1
ATOM 1394 C C . GLY A 1 179 ? -8.056 15.608 7.919 1.00 74.31 179 GLY A C 1
ATOM 1395 O O . GLY A 1 179 ? -7.336 14.747 8.427 1.00 74.31 179 GLY A O 1
ATOM 1396 N N . THR A 1 180 ? -9.326 15.349 7.578 1.00 84.44 180 THR A N 1
ATOM 1397 C CA . THR A 1 180 ? -9.967 14.030 7.718 1.00 84.44 180 THR A CA 1
ATOM 1398 C C . THR A 1 180 ? -10.413 13.455 6.362 1.00 84.44 180 THR A C 1
ATOM 1400 O O . THR A 1 180 ? -11.087 14.145 5.596 1.00 84.44 180 THR A O 1
ATOM 1403 N N . VAL A 1 181 ? -10.109 12.176 6.061 1.00 87.88 181 VAL A N 1
ATOM 1404 C CA . VAL A 1 181 ? -10.860 11.432 5.018 1.00 87.88 181 VAL A CA 1
ATOM 1405 C C . VAL A 1 181 ? -12.068 10.797 5.673 1.00 87.88 181 VAL A C 1
ATOM 1407 O O . VAL A 1 181 ? -11.941 10.114 6.691 1.00 87.88 181 VAL A O 1
ATOM 1410 N N . ARG A 1 182 ? -13.235 10.953 5.050 1.00 91.50 182 ARG A N 1
ATOM 1411 C CA . ARG A 1 182 ? -14.484 10.324 5.478 1.00 91.50 182 ARG A CA 1
ATOM 1412 C C . ARG A 1 182 ? -15.008 9.382 4.411 1.00 91.50 182 ARG A C 1
ATOM 1414 O O . ARG A 1 182 ? -15.109 9.739 3.243 1.00 91.50 182 ARG A O 1
ATOM 1421 N N . PHE A 1 183 ? -15.429 8.210 4.854 1.00 94.19 183 PHE A N 1
ATOM 1422 C CA . PHE A 1 183 ? -16.074 7.205 4.030 1.00 94.19 183 PHE A CA 1
ATOM 1423 C C . PHE A 1 183 ? -17.470 6.915 4.569 1.00 94.19 183 PHE A C 1
ATOM 1425 O O . PHE A 1 183 ? -17.685 6.869 5.784 1.00 94.19 183 PHE A O 1
ATOM 1432 N N . THR A 1 184 ? -18.409 6.676 3.658 1.00 96.00 184 THR A N 1
ATOM 1433 C CA . THR A 1 184 ? -19.740 6.161 3.985 1.00 96.00 184 THR A CA 1
ATOM 1434 C C . THR A 1 184 ? -19.734 4.648 3.763 1.00 96.00 184 THR A C 1
ATOM 1436 O O . THR A 1 184 ? -19.759 4.207 2.610 1.00 96.00 184 THR A O 1
ATOM 1439 N N . PRO A 1 185 ? -19.649 3.833 4.829 1.00 96.94 185 PRO A N 1
ATOM 1440 C CA . PRO A 1 185 ? -19.679 2.385 4.699 1.00 96.94 185 PRO A CA 1
ATOM 1441 C C . PRO A 1 185 ? -21.093 1.904 4.345 1.00 96.94 185 PRO A C 1
ATOM 1443 O O . PRO A 1 185 ? -22.094 2.557 4.645 1.00 96.94 185 PRO A O 1
ATOM 1446 N N . LYS A 1 186 ? -21.194 0.711 3.756 1.00 96.81 186 LYS A N 1
ATOM 1447 C CA . LYS A 1 186 ? -22.450 -0.051 3.806 1.00 96.81 186 LYS A CA 1
ATOM 1448 C C . LYS A 1 186 ? -22.636 -0.599 5.230 1.00 96.81 186 LYS A C 1
ATOM 1450 O O . LYS A 1 186 ? -21.645 -0.726 5.953 1.00 96.81 186 LYS A O 1
ATOM 1455 N N . PRO A 1 187 ? -23.855 -0.974 5.652 1.00 95.88 187 PRO A N 1
ATOM 1456 C CA . PRO A 1 187 ? -24.026 -1.718 6.897 1.00 95.88 187 PRO A CA 1
ATOM 1457 C C . PRO A 1 187 ? -23.139 -2.967 6.908 1.00 95.88 187 PRO A C 1
ATOM 1459 O O . PRO A 1 187 ? -23.089 -3.705 5.922 1.00 95.88 187 PRO A O 1
ATOM 1462 N N . PHE A 1 188 ? -22.431 -3.188 8.011 1.00 98.00 188 PHE A N 1
ATOM 1463 C CA . PHE A 1 188 ? -21.607 -4.374 8.190 1.00 98.00 188 PHE A CA 1
ATOM 1464 C C . PHE A 1 188 ? -22.489 -5.530 8.657 1.00 98.00 188 PHE A C 1
ATOM 1466 O O . PHE A 1 188 ? -23.153 -5.418 9.685 1.00 98.00 188 PHE A O 1
ATOM 1473 N N . ALA A 1 189 ? -22.482 -6.634 7.914 1.00 98.06 189 ALA A N 1
ATOM 1474 C CA . ALA A 1 189 ? -23.044 -7.901 8.374 1.00 98.06 189 ALA A CA 1
ATOM 1475 C C . ALA A 1 189 ? -21.966 -8.717 9.103 1.00 98.06 189 ALA A C 1
ATOM 1477 O O . ALA A 1 189 ? -20.791 -8.640 8.732 1.00 98.06 189 ALA A O 1
ATOM 1478 N N . ALA A 1 190 ? -22.340 -9.524 10.092 1.00 98.06 190 ALA A N 1
ATOM 1479 C CA . ALA A 1 190 ? -21.411 -10.412 10.785 1.00 98.06 190 ALA A CA 1
ATOM 1480 C C . ALA A 1 190 ? -20.636 -11.299 9.786 1.00 98.06 190 ALA A C 1
ATOM 1482 O O . ALA A 1 190 ? -21.218 -11.900 8.881 1.00 98.06 190 ALA A O 1
ATOM 1483 N N . GLY A 1 191 ? -19.309 -11.355 9.926 1.00 96.44 191 GLY A N 1
ATOM 1484 C CA . GLY A 1 191 ? -18.411 -12.085 9.023 1.00 96.44 191 GLY A CA 1
ATOM 1485 C C . GLY A 1 191 ? -18.104 -11.380 7.695 1.00 96.44 191 GLY A C 1
ATOM 1486 O O . GLY A 1 191 ? -17.310 -11.891 6.907 1.00 96.44 191 GLY A O 1
ATOM 1487 N N . SER A 1 192 ? -18.694 -10.211 7.427 1.00 97.31 192 SER A N 1
ATOM 1488 C CA . SER A 1 192 ? -18.349 -9.393 6.259 1.00 97.31 192 SER A CA 1
ATOM 1489 C C . SER A 1 192 ? -17.121 -8.517 6.516 1.00 97.31 192 SER A C 1
ATOM 1491 O O . SER A 1 192 ? -16.724 -8.279 7.659 1.00 97.31 192 SER A O 1
ATOM 1493 N N . LYS A 1 193 ? -16.526 -8.004 5.435 1.00 97.25 193 LYS A N 1
ATOM 1494 C CA . LYS A 1 193 ? -15.445 -7.020 5.502 1.00 97.25 193 LYS A CA 1
ATOM 1495 C C . LYS A 1 193 ? -15.649 -5.887 4.506 1.00 97.25 193 LYS A C 1
ATOM 1497 O O . LYS A 1 193 ? -16.237 -6.093 3.444 1.00 97.25 193 LYS A O 1
ATOM 1502 N N . GLN A 1 194 ? -15.158 -4.702 4.853 1.00 98.06 194 GLN A N 1
ATOM 1503 C CA . GLN A 1 194 ? -15.104 -3.544 3.955 1.00 98.06 194 GLN A CA 1
ATOM 1504 C C . GLN A 1 194 ? -13.747 -2.854 4.082 1.00 98.06 194 GLN A C 1
ATOM 1506 O O . GLN A 1 194 ? -13.246 -2.696 5.196 1.00 98.06 194 GLN A O 1
ATOM 1511 N N . THR A 1 195 ? -13.187 -2.435 2.948 1.00 97.44 195 THR A N 1
ATOM 1512 C CA . THR A 1 195 ? -11.861 -1.812 2.849 1.00 97.44 195 THR A CA 1
ATOM 1513 C C . THR A 1 195 ? -11.986 -0.360 2.408 1.00 97.44 195 THR A C 1
ATOM 1515 O O . THR A 1 195 ? -12.742 -0.051 1.486 1.00 97.44 195 THR A O 1
ATOM 1518 N N . PHE A 1 196 ? -11.217 0.519 3.045 1.00 96.06 196 PHE A N 1
ATOM 1519 C CA . PHE A 1 196 ? -11.178 1.951 2.765 1.00 96.06 196 PHE A CA 1
ATOM 1520 C C . PHE A 1 196 ? -9.723 2.377 2.582 1.00 96.06 196 PHE A C 1
ATOM 1522 O O . PHE A 1 196 ? -8.942 2.294 3.527 1.00 96.06 196 PHE A O 1
ATOM 1529 N N . ALA A 1 197 ? -9.358 2.793 1.371 1.00 94.00 197 ALA A N 1
ATOM 1530 C CA . ALA A 1 197 ? -7.999 3.196 1.018 1.00 94.00 197 ALA A CA 1
ATOM 1531 C C . ALA A 1 197 ? -7.888 4.718 0.892 1.00 94.00 197 ALA A C 1
ATOM 1533 O O . ALA A 1 197 ? -8.824 5.376 0.433 1.00 94.00 197 ALA A O 1
ATOM 1534 N N . PHE A 1 198 ? -6.749 5.267 1.302 1.00 91.19 198 PHE A N 1
ATOM 1535 C CA . PHE A 1 198 ? -6.459 6.695 1.250 1.00 91.19 198 PHE A CA 1
ATOM 1536 C C . PHE A 1 198 ? -4.943 6.944 1.178 1.00 91.19 198 PHE A C 1
ATOM 1538 O O . PHE A 1 198 ? -4.166 6.229 1.819 1.00 91.19 198 PHE A O 1
ATOM 1545 N N . PRO A 1 199 ? -4.493 7.965 0.429 1.00 89.12 199 PRO A N 1
ATOM 1546 C CA . PRO A 1 199 ? -3.110 8.413 0.510 1.00 89.12 199 PRO A CA 1
ATOM 1547 C C . PRO A 1 199 ? -2.877 9.089 1.864 1.00 89.12 199 PRO A C 1
ATOM 1549 O O . PRO A 1 199 ? -3.729 9.843 2.330 1.00 89.12 199 PRO A O 1
ATOM 1552 N N . LEU A 1 200 ? -1.729 8.831 2.490 1.00 87.75 200 LEU A N 1
ATOM 1553 C CA . LEU A 1 200 ? -1.347 9.443 3.764 1.00 87.75 200 LEU A CA 1
ATOM 1554 C C . LEU A 1 200 ? -0.374 10.603 3.528 1.00 87.75 200 LEU A C 1
ATOM 1556 O O . LEU A 1 200 ? -0.598 11.700 4.025 1.00 87.75 200 LEU A O 1
ATOM 1560 N N . PHE A 1 201 ? 0.664 10.389 2.719 1.00 88.62 201 PHE A N 1
ATOM 1561 C CA . PHE A 1 201 ? 1.722 11.368 2.472 1.00 88.62 201 PHE A CA 1
ATOM 1562 C C . PHE A 1 201 ? 2.328 11.203 1.074 1.00 88.62 201 PHE A C 1
ATOM 1564 O O . PHE A 1 201 ? 2.510 10.079 0.614 1.00 88.62 201 PHE A O 1
ATOM 1571 N N . GLY A 1 202 ? 2.677 12.311 0.416 1.00 86.12 202 GLY A N 1
ATOM 1572 C CA . GLY A 1 202 ? 3.535 12.318 -0.779 1.00 86.12 202 GLY A CA 1
ATOM 1573 C C . GLY A 1 202 ? 2.945 11.717 -2.063 1.00 86.12 202 GLY A C 1
ATOM 1574 O O . GLY A 1 202 ? 3.644 11.660 -3.073 1.00 86.12 202 GLY A O 1
ATOM 1575 N N . GLU A 1 203 ? 1.683 11.271 -2.073 1.00 87.12 203 GLU A N 1
ATOM 1576 C CA . GLU A 1 203 ? 1.066 10.739 -3.294 1.00 87.12 203 GLU A CA 1
ATOM 1577 C C . GLU A 1 203 ? 0.750 11.867 -4.280 1.00 87.12 203 GLU A C 1
ATOM 1579 O O . GLU A 1 203 ? 0.044 12.824 -3.958 1.00 87.12 203 GLU A O 1
ATOM 1584 N N . THR A 1 204 ? 1.238 11.722 -5.509 1.00 84.44 204 THR A N 1
ATOM 1585 C CA . THR A 1 204 ? 0.927 12.637 -6.610 1.00 84.44 204 THR A CA 1
ATOM 1586 C C . THR A 1 204 ? -0.073 11.988 -7.562 1.00 84.44 204 THR A C 1
ATOM 1588 O O . THR A 1 204 ? -0.105 10.761 -7.668 1.00 84.44 204 THR A O 1
ATOM 1591 N N . PRO A 1 205 ? -0.888 12.771 -8.293 1.00 87.75 205 PRO A N 1
ATOM 1592 C CA . PRO A 1 205 ? -1.788 12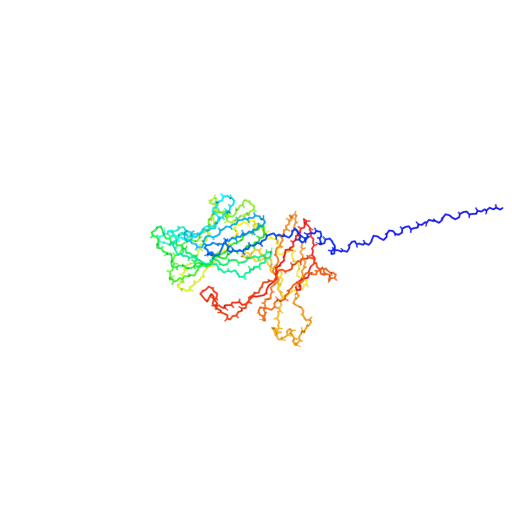.205 -9.287 1.00 87.75 205 PRO A CA 1
ATOM 1593 C C . PRO A 1 205 ? -1.039 11.305 -10.288 1.00 87.75 205 PRO A C 1
ATOM 1595 O O . PRO A 1 205 ? 0.016 11.712 -10.807 1.00 87.75 205 PRO A O 1
ATOM 1598 N N . PRO A 1 206 ? -1.565 10.101 -10.585 1.00 92.31 206 PRO A N 1
ATOM 1599 C CA . PRO A 1 206 ? -0.939 9.205 -11.542 1.00 92.31 206 PRO A CA 1
ATOM 1600 C C . PRO A 1 206 ? -0.937 9.821 -12.946 1.00 92.31 206 PRO A C 1
ATOM 1602 O O . PRO A 1 206 ? -1.815 10.605 -13.313 1.00 92.31 206 PRO A O 1
ATOM 1605 N N . LEU A 1 207 ? 0.052 9.436 -13.750 1.00 94.56 207 LEU A N 1
ATOM 1606 C CA . LEU A 1 207 ? 0.062 9.642 -15.189 1.00 94.56 207 LEU A CA 1
ATOM 1607 C C . LEU A 1 207 ? -1.213 9.043 -15.791 1.00 94.56 207 LEU A C 1
ATOM 1609 O O . LEU A 1 207 ? -1.680 7.975 -15.386 1.00 94.56 207 LEU A O 1
ATOM 1613 N N . ALA A 1 208 ? -1.766 9.736 -16.784 1.00 94.75 208 ALA A N 1
ATOM 1614 C CA . ALA A 1 208 ? -2.922 9.248 -17.520 1.00 94.75 208 ALA A CA 1
ATOM 1615 C C . ALA A 1 208 ? -2.608 7.901 -18.188 1.00 94.75 208 ALA A C 1
ATOM 1617 O O . ALA A 1 208 ? -1.481 7.662 -18.609 1.00 94.75 208 ALA A O 1
ATOM 1618 N N . ALA A 1 209 ? -3.617 7.047 -18.371 1.00 95.56 209 ALA A N 1
ATOM 1619 C CA . ALA A 1 209 ? -3.433 5.755 -19.039 1.00 95.56 209 ALA A CA 1
ATOM 1620 C C . ALA A 1 209 ? -2.808 5.889 -20.445 1.00 95.56 209 ALA A C 1
ATOM 1622 O O . ALA A 1 209 ? -2.038 5.033 -20.857 1.00 95.56 209 ALA A O 1
ATOM 1623 N N . SER A 1 210 ? -3.073 6.997 -21.149 1.00 96.12 210 SER A N 1
ATOM 1624 C CA . SER A 1 210 ? -2.483 7.311 -22.458 1.00 96.12 210 SER A CA 1
ATOM 1625 C C . SER A 1 210 ? -0.975 7.582 -22.432 1.00 96.12 210 SER A C 1
ATOM 1627 O O . SER A 1 210 ? -0.368 7.672 -23.492 1.00 96.12 210 SER A O 1
ATOM 1629 N N . ALA A 1 211 ? -0.376 7.756 -21.251 1.00 97.25 211 ALA A N 1
ATOM 1630 C CA . ALA A 1 211 ? 1.070 7.863 -21.086 1.00 97.25 211 ALA A CA 1
ATOM 1631 C C . ALA A 1 211 ? 1.779 6.514 -21.265 1.00 97.25 211 ALA A C 1
ATOM 1633 O O . ALA A 1 211 ? 3.002 6.493 -21.383 1.00 97.25 211 ALA A O 1
ATOM 1634 N N . PHE A 1 212 ? 1.034 5.405 -21.258 1.00 97.75 212 PHE A N 1
ATOM 1635 C CA . PHE A 1 212 ? 1.577 4.060 -21.362 1.00 97.75 212 PHE A CA 1
ATOM 1636 C C . PHE A 1 212 ? 1.144 3.390 -22.661 1.00 97.75 212 PHE A C 1
ATOM 1638 O O . PHE A 1 212 ? -0.030 3.392 -23.030 1.00 97.75 212 PHE A O 1
ATOM 1645 N N . GLU A 1 213 ? 2.102 2.751 -23.316 1.00 97.75 213 GLU A N 1
ATOM 1646 C CA . GLU A 1 213 ? 1.878 1.865 -24.451 1.00 97.75 213 GLU A CA 1
ATOM 1647 C C . GLU A 1 213 ? 2.316 0.453 -24.050 1.00 97.75 213 GLU A C 1
ATOM 1649 O O . GLU A 1 213 ? 3.432 0.245 -23.565 1.00 97.75 213 GLU A O 1
ATOM 1654 N N . ASN A 1 214 ? 1.423 -0.521 -24.228 1.00 96.62 214 ASN A N 1
ATOM 1655 C CA . ASN A 1 214 ? 1.747 -1.928 -24.027 1.00 96.62 214 ASN A CA 1
ATOM 1656 C C . ASN A 1 214 ? 2.498 -2.447 -25.258 1.00 96.62 214 ASN A C 1
ATOM 1658 O O . ASN A 1 214 ? 1.918 -2.470 -26.343 1.00 96.62 214 ASN A O 1
ATOM 1662 N N . LEU A 1 215 ? 3.758 -2.854 -25.091 1.00 95.88 215 LEU A N 1
ATOM 1663 C CA . LEU A 1 215 ? 4.564 -3.403 -26.185 1.00 95.88 215 LEU A CA 1
ATOM 1664 C C . LEU A 1 215 ? 4.449 -4.929 -26.228 1.00 95.88 215 LEU A C 1
ATOM 1666 O O . LEU A 1 215 ? 4.256 -5.494 -27.301 1.00 95.88 215 LEU A O 1
ATOM 1670 N N . ASP A 1 216 ? 4.540 -5.577 -25.064 1.00 92.88 216 ASP A N 1
ATOM 1671 C CA . ASP A 1 216 ? 4.376 -7.022 -24.902 1.00 92.88 216 ASP A CA 1
ATOM 1672 C C . ASP A 1 216 ? 4.088 -7.364 -23.433 1.00 92.88 216 ASP A C 1
ATOM 1674 O O . ASP A 1 216 ? 5.001 -7.504 -22.627 1.00 92.88 216 ASP A O 1
ATOM 1678 N N . ALA A 1 217 ? 2.818 -7.459 -23.050 1.00 93.06 217 ALA A N 1
ATOM 1679 C CA . ALA A 1 217 ? 2.409 -7.922 -21.726 1.00 93.06 217 ALA A CA 1
ATOM 1680 C C . ALA A 1 217 ? 1.016 -8.544 -21.797 1.00 93.06 217 ALA A C 1
ATOM 1682 O O . ALA A 1 217 ? 0.159 -8.091 -22.566 1.00 93.06 217 ALA A O 1
ATOM 1683 N N . VAL A 1 218 ? 0.772 -9.545 -20.950 1.00 92.31 218 VAL A N 1
ATOM 1684 C CA . VAL A 1 218 ? -0.524 -10.232 -20.856 1.00 92.31 218 VAL A CA 1
ATOM 1685 C C . VAL A 1 218 ? -1.587 -9.296 -20.293 1.00 92.31 218 VAL A C 1
ATOM 1687 O O . VAL A 1 218 ? -2.692 -9.222 -20.830 1.00 92.31 218 VAL A O 1
ATOM 1690 N N . ALA A 1 219 ? -1.243 -8.539 -19.250 1.00 92.88 219 ALA A N 1
ATOM 1691 C CA . ALA A 1 219 ? -2.044 -7.412 -18.798 1.00 92.88 219 ALA A CA 1
ATOM 1692 C C . ALA A 1 219 ? -1.237 -6.121 -18.933 1.00 92.88 219 ALA A C 1
ATOM 1694 O O . ALA A 1 219 ? -0.165 -5.980 -18.345 1.00 92.88 219 ALA A O 1
ATOM 1695 N N . GLY A 1 220 ? -1.778 -5.173 -19.700 1.00 94.44 220 GLY A N 1
ATOM 1696 C CA . GLY A 1 220 ? -1.174 -3.857 -19.879 1.00 94.44 220 GLY A CA 1
ATOM 1697 C C . GLY A 1 220 ? -1.123 -3.042 -18.583 1.00 94.44 220 GLY A C 1
ATOM 1698 O O . GLY A 1 220 ? -1.792 -3.360 -17.595 1.00 94.44 220 GLY A O 1
ATOM 1699 N N . MET A 1 221 ? -0.334 -1.968 -18.619 1.00 96.56 221 MET A N 1
ATOM 1700 C CA . MET A 1 221 ? -0.085 -1.109 -17.464 1.00 96.56 221 MET A CA 1
ATOM 1701 C C . MET A 1 221 ? -1.382 -0.520 -16.891 1.00 96.56 221 MET A C 1
ATOM 1703 O O . MET A 1 221 ? -2.179 0.080 -17.614 1.00 96.56 221 MET A O 1
ATOM 1707 N N . ARG A 1 222 ? -1.568 -0.634 -15.575 1.00 96.06 222 ARG A N 1
ATOM 1708 C CA . ARG A 1 222 ? -2.682 -0.012 -14.844 1.00 96.06 222 ARG A CA 1
ATOM 1709 C C . ARG A 1 222 ? -2.214 0.522 -13.499 1.00 96.06 222 ARG A C 1
ATOM 1711 O O . ARG A 1 222 ? -1.382 -0.097 -12.846 1.00 96.06 222 ARG A O 1
ATOM 1718 N N . TYR A 1 223 ? -2.752 1.652 -13.064 1.00 96.75 223 TYR A N 1
ATOM 1719 C CA . TYR A 1 223 ? -2.415 2.203 -11.754 1.00 96.75 223 TYR A CA 1
ATOM 1720 C C . TYR A 1 223 ? -3.261 1.546 -10.654 1.00 96.75 223 TYR A C 1
ATOM 1722 O O . TYR A 1 223 ? -4.491 1.533 -10.726 1.00 96.75 223 TYR A O 1
ATOM 1730 N N . ASP A 1 224 ? -2.595 0.994 -9.646 1.00 96.12 224 ASP A N 1
ATOM 1731 C CA . ASP A 1 224 ? -3.198 0.470 -8.427 1.00 96.12 224 ASP A CA 1
ATOM 1732 C C . ASP A 1 224 ? -3.316 1.605 -7.406 1.00 96.12 224 ASP A C 1
ATOM 1734 O O . ASP A 1 224 ? -2.341 1.993 -6.763 1.00 96.12 224 ASP A O 1
ATOM 1738 N N . VAL A 1 225 ? -4.528 2.144 -7.269 1.00 92.25 225 VAL A N 1
ATOM 1739 C CA . VAL A 1 225 ? -4.823 3.275 -6.374 1.00 92.25 225 VAL A CA 1
ATOM 1740 C C . VAL A 1 225 ? -4.702 2.933 -4.890 1.00 92.25 225 VAL A C 1
ATOM 1742 O O . VAL A 1 225 ? -4.602 3.842 -4.074 1.00 92.25 225 VAL A O 1
ATOM 1745 N N . VAL A 1 226 ? -4.742 1.648 -4.529 1.00 93.81 226 VAL A N 1
ATOM 1746 C CA . VAL A 1 226 ? -4.635 1.211 -3.133 1.00 93.81 226 VAL A CA 1
ATOM 1747 C C . VAL A 1 226 ? -3.167 1.150 -2.743 1.00 93.81 226 VAL A C 1
ATOM 1749 O O . VAL A 1 226 ? -2.766 1.763 -1.758 1.00 93.81 226 VAL A O 1
ATOM 1752 N N . ARG A 1 227 ? -2.357 0.455 -3.551 1.00 95.56 227 ARG A N 1
ATOM 1753 C CA . ARG A 1 227 ? -0.918 0.312 -3.300 1.00 95.56 227 ARG A CA 1
ATOM 1754 C C . ARG A 1 227 ? -0.122 1.545 -3.712 1.00 95.56 227 ARG A C 1
ATOM 1756 O O . ARG A 1 227 ? 0.983 1.713 -3.218 1.00 95.56 227 ARG A O 1
ATOM 1763 N N . GLY A 1 228 ? -0.624 2.385 -4.613 1.00 95.00 228 GLY A N 1
ATOM 1764 C CA . GLY A 1 228 ? 0.081 3.564 -5.119 1.00 95.00 228 GLY A CA 1
ATOM 1765 C C . GLY A 1 228 ? 1.189 3.247 -6.131 1.00 95.00 228 GLY A C 1
ATOM 1766 O O . GLY A 1 228 ? 2.169 3.985 -6.224 1.00 95.00 228 GLY A O 1
ATOM 1767 N N . CYS A 1 229 ? 1.081 2.157 -6.889 1.00 97.00 229 CYS A N 1
ATOM 1768 C CA . CYS A 1 229 ? 2.052 1.788 -7.928 1.00 97.00 229 CYS A CA 1
ATOM 1769 C C . CYS A 1 229 ? 1.357 1.451 -9.246 1.00 97.00 229 CYS A C 1
ATOM 1771 O O . CYS A 1 229 ? 0.162 1.168 -9.283 1.00 97.00 229 CYS A O 1
ATOM 1773 N N . TYR A 1 230 ? 2.101 1.470 -10.348 1.00 97.75 230 TYR A N 1
ATOM 1774 C CA . TYR A 1 230 ? 1.621 0.890 -11.596 1.00 97.75 230 TYR A CA 1
ATOM 1775 C C . TYR A 1 230 ? 1.862 -0.611 -11.586 1.00 97.75 230 TYR A C 1
ATOM 1777 O O . TYR A 1 230 ? 2.892 -1.066 -11.108 1.00 97.75 230 TYR A O 1
ATOM 1785 N N . THR A 1 231 ? 0.926 -1.372 -12.127 1.00 96.31 231 THR A N 1
ATOM 1786 C CA . THR A 1 231 ? 1.001 -2.826 -12.249 1.00 96.31 231 THR A CA 1
ATOM 1787 C C . THR A 1 231 ? 1.026 -3.207 -13.722 1.00 96.31 231 THR A C 1
ATOM 1789 O O . THR A 1 231 ? 0.254 -2.661 -14.515 1.00 96.31 231 THR A O 1
ATOM 1792 N N . ILE A 1 232 ? 1.908 -4.134 -14.084 1.00 95.38 232 ILE A N 1
ATOM 1793 C CA . ILE A 1 232 ? 1.981 -4.764 -15.405 1.00 95.38 232 ILE A CA 1
ATOM 1794 C C . ILE A 1 232 ? 2.033 -6.279 -15.229 1.00 95.38 232 ILE A C 1
ATOM 1796 O O . ILE A 1 232 ? 2.606 -6.773 -14.260 1.00 95.38 232 ILE A O 1
ATOM 1800 N N . GLY A 1 233 ? 1.388 -7.013 -16.131 1.00 91.88 233 GLY A N 1
ATOM 1801 C CA . GLY A 1 233 ? 1.127 -8.430 -15.936 1.00 91.88 233 GLY A CA 1
ATOM 1802 C C . GLY A 1 233 ? 1.767 -9.349 -16.961 1.00 91.88 233 GLY A C 1
ATOM 1803 O O . GLY A 1 233 ? 1.507 -9.205 -18.157 1.00 91.88 233 GLY A O 1
ATOM 1804 N N . SER A 1 234 ? 2.485 -10.357 -16.477 1.00 89.25 234 SER A N 1
ATOM 1805 C CA . SER A 1 234 ? 2.854 -11.567 -17.225 1.00 89.25 234 SER A CA 1
ATOM 1806 C C . SER A 1 234 ? 1.968 -12.753 -16.812 1.00 89.25 234 SER A C 1
ATOM 1808 O O . SER A 1 234 ? 1.015 -12.589 -16.036 1.00 89.25 234 SER A O 1
ATOM 1810 N N . LEU A 1 235 ? 2.224 -13.941 -17.369 1.00 85.75 235 LEU A N 1
ATOM 1811 C CA . LEU A 1 235 ? 1.450 -15.151 -17.093 1.00 85.75 235 LEU A CA 1
ATOM 1812 C C . LEU A 1 235 ? 2.370 -16.361 -16.965 1.00 85.75 235 LEU A C 1
ATOM 1814 O O . LEU A 1 235 ? 2.731 -16.960 -17.973 1.00 85.75 235 LEU A O 1
ATOM 1818 N N . SER A 1 236 ? 2.618 -16.812 -15.740 1.00 77.94 236 SER A N 1
ATOM 1819 C CA . SER A 1 236 ? 3.342 -18.061 -15.496 1.00 77.94 236 SER A CA 1
ATOM 1820 C C . SER A 1 236 ? 2.441 -19.281 -15.689 1.00 77.94 236 SER A C 1
ATOM 1822 O O . SER A 1 236 ? 1.323 -19.328 -15.174 1.00 77.94 236 SER A O 1
ATOM 1824 N N . THR A 1 237 ? 2.933 -20.305 -16.392 1.00 75.06 237 THR A N 1
ATOM 1825 C CA . THR A 1 237 ? 2.219 -21.580 -16.593 1.00 75.06 237 THR A CA 1
ATOM 1826 C C . THR A 1 237 ? 3.129 -22.777 -16.333 1.00 75.06 237 THR A C 1
ATOM 1828 O O . THR A 1 237 ? 4.224 -22.834 -16.889 1.00 75.06 237 THR A O 1
ATOM 1831 N N . GLY A 1 238 ? 2.643 -23.765 -15.582 1.00 73.25 238 GLY A N 1
ATOM 1832 C CA . GLY A 1 238 ? 3.350 -25.013 -15.269 1.00 73.25 238 GLY A CA 1
ATOM 1833 C C . GLY A 1 238 ? 4.083 -24.995 -13.919 1.00 73.25 238 GLY A C 1
ATOM 1834 O O . GLY A 1 238 ? 4.619 -26.019 -13.494 1.00 73.25 238 GLY A O 1
ATOM 1835 N N . GLY A 1 239 ? 4.083 -23.858 -13.223 1.00 75.62 239 GLY A N 1
ATOM 1836 C CA . GLY A 1 239 ? 4.670 -23.675 -11.902 1.00 75.62 239 GLY A CA 1
ATOM 1837 C C . GLY A 1 239 ? 6.163 -23.976 -11.882 1.00 75.62 239 GLY A C 1
ATOM 1838 O O . GLY A 1 239 ? 6.834 -23.984 -12.914 1.00 75.62 239 GLY A O 1
ATOM 1839 N N . PHE A 1 240 ? 6.689 -24.265 -10.692 1.00 73.62 240 PHE A N 1
ATOM 1840 C CA . PHE A 1 240 ? 8.104 -24.606 -10.522 1.00 73.62 240 PHE A CA 1
ATOM 1841 C C . PHE A 1 240 ? 8.547 -25.761 -11.441 1.00 73.62 240 PHE A C 1
ATOM 1843 O O . PHE A 1 240 ? 9.623 -25.716 -12.027 1.00 73.62 240 PHE A O 1
ATOM 1850 N N . GLN A 1 241 ? 7.702 -26.785 -11.601 1.00 78.44 241 GLN A N 1
A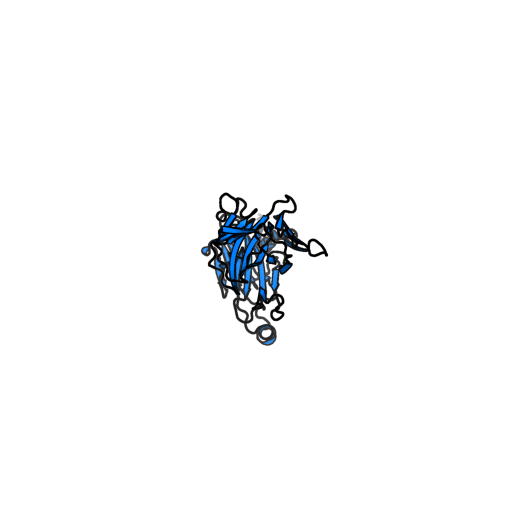TOM 1851 C CA . GLN A 1 241 ? 8.020 -27.967 -12.408 1.00 78.44 241 GLN A CA 1
ATOM 1852 C C . GLN A 1 241 ? 8.072 -27.641 -13.906 1.00 78.44 241 GLN A C 1
ATOM 1854 O O . GLN A 1 241 ? 9.028 -28.015 -14.578 1.00 78.44 241 GLN A O 1
ATOM 1859 N N . GLY A 1 242 ? 7.088 -26.905 -14.421 1.00 79.19 242 GLY A N 1
ATOM 1860 C CA . GLY A 1 242 ? 7.031 -26.518 -15.828 1.00 79.19 242 GLY A CA 1
ATOM 1861 C C . GLY A 1 242 ? 8.197 -25.619 -16.220 1.00 79.19 242 GLY A C 1
ATOM 1862 O O . GLY A 1 242 ? 8.829 -25.854 -17.246 1.00 79.19 242 GLY A O 1
ATOM 1863 N N . HIS A 1 243 ? 8.560 -24.654 -15.370 1.00 76.88 243 HIS A N 1
ATOM 1864 C CA . HIS A 1 243 ? 9.745 -23.827 -15.614 1.00 76.88 243 HIS A CA 1
ATOM 1865 C C . HIS A 1 243 ? 11.041 -24.630 -15.558 1.00 76.88 243 HIS A C 1
ATOM 1867 O O . HIS A 1 243 ? 11.935 -24.367 -16.348 1.00 76.88 243 HIS A O 1
ATOM 1873 N N . PHE A 1 244 ? 11.159 -25.633 -14.686 1.00 79.88 244 PHE A N 1
ATOM 1874 C CA . PHE A 1 244 ? 12.405 -26.392 -14.556 1.00 79.88 244 PHE A CA 1
ATOM 1875 C C . PHE A 1 244 ? 12.578 -27.494 -15.615 1.00 79.88 244 PHE A C 1
ATOM 1877 O O . PHE A 1 244 ? 13.694 -27.730 -16.079 1.00 79.88 244 PHE A O 1
ATOM 1884 N N . TYR A 1 245 ? 11.496 -28.176 -16.002 1.00 84.38 245 TYR A N 1
ATOM 1885 C CA . TYR A 1 245 ? 11.554 -29.359 -16.869 1.00 84.38 245 TYR A CA 1
ATOM 1886 C C . TYR A 1 245 ? 11.048 -29.106 -18.290 1.00 84.38 245 TYR A C 1
ATOM 1888 O O . TYR A 1 245 ? 11.670 -29.578 -19.242 1.00 84.38 245 TYR A O 1
ATOM 1896 N N . ASP A 1 246 ? 9.958 -28.355 -18.447 1.00 84.31 246 ASP A N 1
ATOM 1897 C CA . ASP A 1 246 ? 9.295 -28.190 -19.746 1.00 84.31 246 ASP A CA 1
ATOM 1898 C C . ASP A 1 246 ? 9.802 -26.946 -20.493 1.00 84.31 246 ASP A C 1
ATOM 1900 O O . ASP A 1 246 ? 9.898 -26.936 -21.726 1.00 84.31 246 ASP A O 1
ATOM 1904 N N . HIS A 1 247 ? 10.157 -25.891 -19.752 1.00 82.88 247 HIS A N 1
ATOM 1905 C CA . HIS A 1 247 ? 10.503 -24.570 -20.280 1.00 82.88 247 HIS A CA 1
ATOM 1906 C C . HIS A 1 247 ? 11.728 -23.919 -19.587 1.00 82.88 247 HIS A C 1
ATOM 1908 O O . HIS A 1 247 ? 11.649 -22.752 -19.208 1.00 82.88 247 HIS A O 1
ATOM 1914 N N . PRO A 1 248 ? 12.897 -24.594 -19.493 1.00 78.69 248 PRO A N 1
ATOM 1915 C CA . PRO A 1 248 ? 14.055 -24.169 -18.679 1.00 78.69 248 PRO A CA 1
ATOM 1916 C C . PRO A 1 248 ? 14.695 -22.818 -19.030 1.00 78.69 248 PRO A C 1
ATOM 1918 O O . PRO A 1 248 ? 15.528 -22.329 -18.275 1.00 78.69 248 PRO A O 1
ATOM 1921 N N . ASN A 1 249 ? 14.334 -22.214 -20.165 1.00 81.75 249 ASN A N 1
ATOM 1922 C CA . ASN A 1 249 ? 14.848 -20.913 -20.612 1.00 81.75 249 ASN A CA 1
ATOM 1923 C C . ASN A 1 249 ? 13.733 -19.881 -20.831 1.00 81.75 249 ASN A C 1
ATOM 1925 O O . ASN A 1 249 ? 13.936 -18.883 -21.524 1.00 81.75 249 ASN A O 1
ATOM 1929 N N . ARG A 1 250 ? 12.524 -20.155 -20.335 1.00 80.75 250 ARG A N 1
ATOM 1930 C CA . ARG A 1 250 ? 11.422 -19.205 -20.417 1.00 80.75 250 ARG A CA 1
ATOM 1931 C C . ARG A 1 250 ? 11.598 -18.145 -19.338 1.00 80.75 250 ARG A C 1
ATOM 1933 O O . ARG A 1 250 ? 11.841 -18.463 -18.181 1.00 80.75 250 ARG A O 1
ATOM 1940 N N . TYR A 1 251 ? 11.411 -16.897 -19.742 1.00 82.88 251 TYR A N 1
ATOM 1941 C CA . TYR A 1 251 ? 11.298 -15.763 -18.839 1.00 82.88 251 TYR A CA 1
ATOM 1942 C C . TYR A 1 251 ? 9.860 -15.264 -18.862 1.00 82.88 251 TYR A C 1
ATOM 1944 O O . TYR A 1 251 ? 9.205 -15.308 -19.907 1.00 82.88 251 TYR A O 1
ATOM 1952 N N . GLU A 1 252 ? 9.376 -14.799 -17.718 1.00 85.88 252 GLU A N 1
ATOM 1953 C CA . GLU A 1 252 ? 8.128 -14.052 -17.652 1.00 85.88 252 GLU A CA 1
ATOM 1954 C C . GLU A 1 252 ? 8.431 -12.609 -18.041 1.00 85.88 252 GLU A C 1
ATOM 1956 O O . GLU A 1 252 ? 9.220 -11.937 -17.386 1.00 85.88 252 GLU A O 1
ATOM 1961 N N . ARG A 1 253 ? 7.865 -12.160 -19.163 1.00 88.94 253 ARG A N 1
ATOM 1962 C CA . ARG A 1 253 ? 8.245 -10.895 -19.801 1.00 88.94 253 ARG A CA 1
ATOM 1963 C C . ARG A 1 253 ? 7.082 -9.921 -19.764 1.00 88.94 253 ARG A C 1
ATOM 1965 O O . ARG A 1 253 ? 5.933 -10.310 -19.981 1.00 88.94 253 ARG A O 1
ATOM 1972 N N . ALA A 1 254 ? 7.403 -8.657 -19.533 1.00 93.12 254 ALA A N 1
ATOM 1973 C CA . ALA A 1 254 ? 6.476 -7.550 -19.670 1.00 93.12 254 ALA A CA 1
ATOM 1974 C C . ALA A 1 254 ? 7.209 -6.319 -20.225 1.00 93.12 254 ALA A C 1
ATOM 1976 O O . ALA A 1 254 ? 8.027 -5.709 -19.537 1.00 93.12 254 ALA A O 1
ATOM 1977 N N . ALA A 1 255 ? 6.915 -5.946 -21.467 1.00 95.38 255 ALA A N 1
ATOM 1978 C CA . ALA A 1 255 ? 7.480 -4.798 -22.157 1.00 95.38 255 ALA A CA 1
ATOM 1979 C C . ALA A 1 255 ? 6.449 -3.683 -22.336 1.00 95.38 255 ALA A C 1
ATOM 1981 O O . ALA A 1 255 ? 5.304 -3.900 -22.743 1.00 95.38 255 ALA A O 1
ATOM 1982 N N . PHE A 1 256 ? 6.877 -2.456 -22.074 1.00 96.94 256 PHE A N 1
ATOM 1983 C CA . PHE A 1 256 ? 6.033 -1.274 -22.165 1.00 96.94 256 PHE A CA 1
ATOM 1984 C C . PHE A 1 256 ? 6.856 -0.046 -22.533 1.00 96.94 256 PHE A C 1
ATOM 1986 O O . PHE A 1 256 ? 8.076 -0.000 -22.365 1.00 96.94 256 PHE A O 1
ATOM 1993 N N . ARG A 1 257 ? 6.155 0.983 -22.996 1.00 97.31 257 ARG A N 1
ATOM 1994 C CA . ARG A 1 257 ? 6.683 2.333 -23.135 1.00 97.31 257 ARG A CA 1
ATOM 1995 C C . ARG A 1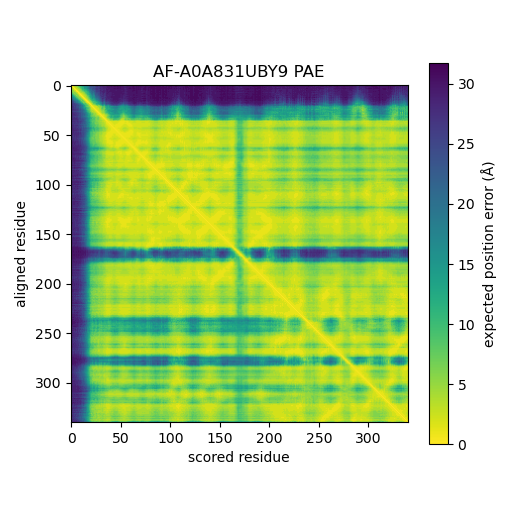 257 ? 5.906 3.278 -22.236 1.00 97.31 257 ARG A C 1
ATOM 1997 O O . ARG A 1 257 ? 4.698 3.132 -22.067 1.00 97.31 257 ARG A O 1
ATOM 2004 N N . VAL A 1 258 ? 6.613 4.232 -21.649 1.00 96.56 258 VAL A N 1
ATOM 2005 C CA . VAL A 1 258 ? 6.057 5.301 -20.822 1.00 96.56 258 VAL A CA 1
ATOM 2006 C C . VAL A 1 258 ? 6.545 6.650 -21.330 1.00 96.56 258 VAL A C 1
ATOM 2008 O O . VAL A 1 258 ? 7.736 6.815 -21.585 1.00 96.56 258 VAL A O 1
ATOM 2011 N N . ALA A 1 259 ? 5.632 7.610 -21.441 1.00 97.06 259 ALA A N 1
ATOM 2012 C CA . ALA A 1 259 ? 5.919 9.012 -21.711 1.00 97.06 259 ALA A CA 1
ATOM 2013 C C . ALA A 1 259 ? 5.543 9.853 -20.484 1.00 97.06 259 ALA A C 1
ATOM 2015 O O . ALA A 1 259 ? 4.380 9.909 -20.083 1.00 97.06 259 ALA A O 1
ATOM 2016 N N . ASN A 1 260 ? 6.528 10.497 -19.866 1.00 95.69 260 ASN A N 1
ATOM 2017 C CA . ASN A 1 260 ? 6.295 11.368 -18.725 1.00 95.69 260 ASN A CA 1
ATOM 2018 C C . ASN A 1 260 ? 5.665 12.701 -19.154 1.00 95.69 260 ASN A C 1
ATOM 2020 O O . ASN A 1 260 ? 5.813 13.157 -20.290 1.00 95.69 260 ASN A O 1
ATOM 2024 N N . ASP A 1 261 ? 4.992 13.360 -18.217 1.00 93.12 261 ASP A N 1
ATOM 2025 C CA . ASP A 1 261 ? 4.494 14.717 -18.412 1.00 93.12 261 ASP A CA 1
ATOM 2026 C C . ASP A 1 261 ? 5.571 15.772 -18.103 1.00 93.12 261 ASP A C 1
ATOM 2028 O O . ASP A 1 261 ? 6.759 15.469 -18.007 1.00 93.12 261 ASP A O 1
ATOM 2032 N N . GLY A 1 262 ? 5.179 17.042 -17.978 1.00 92.50 262 GLY A N 1
ATOM 2033 C CA . GLY A 1 262 ? 6.110 18.139 -17.690 1.00 92.50 262 GLY A CA 1
ATOM 2034 C C . GLY A 1 262 ? 6.694 18.142 -16.272 1.00 92.50 262 GLY A C 1
ATOM 2035 O O . GLY A 1 262 ? 7.501 19.017 -15.962 1.00 92.50 262 GLY A O 1
ATOM 2036 N N . THR A 1 263 ? 6.307 17.197 -15.410 1.00 89.94 263 THR A N 1
ATOM 2037 C CA . THR A 1 263 ? 6.732 17.147 -14.008 1.00 89.94 263 THR A CA 1
ATOM 2038 C C . THR A 1 263 ? 7.750 16.022 -13.809 1.00 89.94 263 THR A C 1
ATOM 2040 O O . THR A 1 263 ? 7.456 14.871 -14.145 1.00 89.94 263 THR A O 1
ATOM 2043 N N . PRO A 1 264 ? 8.947 16.293 -13.253 1.00 90.06 264 PRO A N 1
ATOM 2044 C CA . PRO A 1 264 ? 9.865 15.219 -12.892 1.00 90.06 264 PRO A CA 1
ATOM 2045 C C . PRO A 1 264 ? 9.226 14.353 -11.804 1.00 90.06 264 PRO A C 1
ATOM 2047 O O . PRO A 1 264 ? 8.701 14.883 -10.825 1.00 90.06 264 PRO A O 1
ATOM 2050 N N . ARG A 1 265 ? 9.269 13.030 -11.960 1.00 89.19 265 ARG A N 1
ATOM 2051 C CA . ARG A 1 265 ? 8.665 12.113 -10.986 1.00 89.19 265 ARG A CA 1
ATOM 2052 C C . ARG A 1 265 ? 9.395 10.784 -10.917 1.00 89.19 265 ARG A C 1
ATOM 2054 O O . ARG A 1 265 ? 9.985 10.327 -11.897 1.00 89.19 265 ARG A O 1
ATOM 2061 N N . THR A 1 266 ? 9.285 10.146 -9.761 1.00 91.00 266 THR A N 1
ATOM 2062 C CA . THR A 1 266 ? 9.545 8.717 -9.615 1.00 91.00 266 THR A CA 1
ATOM 2063 C C . THR A 1 266 ? 8.209 7.993 -9.714 1.00 91.00 266 THR A C 1
ATOM 2065 O O . THR A 1 266 ? 7.267 8.328 -9.000 1.00 91.00 266 THR A O 1
ATOM 2068 N N . ILE A 1 267 ? 8.106 7.013 -10.610 1.00 94.00 267 ILE A N 1
ATOM 2069 C CA . ILE A 1 267 ? 6.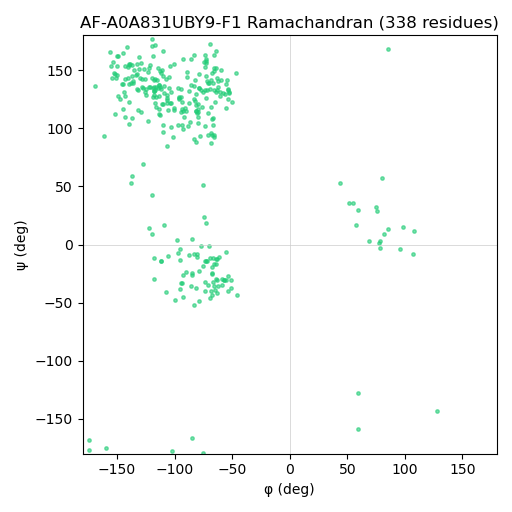985 6.069 -10.618 1.00 94.00 267 ILE A CA 1
ATOM 2070 C C . ILE A 1 267 ? 7.466 4.712 -10.122 1.00 94.00 267 ILE A C 1
ATOM 2072 O O . ILE A 1 267 ? 8.579 4.295 -10.430 1.00 94.00 267 ILE A O 1
ATOM 2076 N N . TYR A 1 268 ? 6.622 4.020 -9.366 1.00 95.75 268 TYR A N 1
ATOM 2077 C CA . TYR A 1 268 ? 6.894 2.670 -8.888 1.00 95.75 268 TYR A CA 1
ATOM 2078 C C . TYR A 1 268 ? 6.094 1.685 -9.721 1.00 95.75 268 TYR A C 1
ATOM 2080 O O . TYR A 1 268 ? 4.897 1.892 -9.935 1.00 95.75 268 TYR A O 1
ATOM 2088 N N . ILE A 1 269 ? 6.758 0.639 -10.199 1.00 96.69 269 ILE A N 1
ATOM 2089 C CA . ILE A 1 269 ? 6.155 -0.391 -11.037 1.00 96.69 269 ILE A CA 1
ATOM 2090 C C . ILE A 1 269 ? 6.243 -1.725 -10.311 1.00 96.69 269 ILE A C 1
ATOM 2092 O O . ILE A 1 269 ? 7.298 -2.082 -9.795 1.00 96.69 269 ILE A O 1
ATOM 2096 N N . CYS A 1 270 ? 5.115 -2.421 -10.284 1.00 96.00 270 CYS A N 1
ATOM 2097 C CA . CYS A 1 270 ? 4.938 -3.794 -9.865 1.00 96.00 270 CYS A CA 1
ATOM 2098 C C . CYS A 1 270 ? 4.729 -4.653 -11.118 1.00 96.00 270 CYS A C 1
ATOM 2100 O O . CYS A 1 270 ? 3.750 -4.471 -11.843 1.00 96.00 270 CYS A O 1
ATOM 2102 N N . HIS A 1 271 ? 5.639 -5.576 -11.398 1.00 93.94 271 HIS A N 1
ATOM 2103 C CA . HIS A 1 271 ? 5.410 -6.619 -12.385 1.00 93.94 271 HIS A CA 1
ATOM 2104 C C . HIS A 1 271 ? 4.894 -7.864 -11.655 1.00 93.94 271 HIS A C 1
ATOM 2106 O O . HIS A 1 271 ? 5.577 -8.458 -10.821 1.00 93.94 271 HIS A O 1
ATOM 2112 N N . GLU A 1 272 ? 3.642 -8.214 -11.938 1.00 91.19 272 GLU A N 1
ATOM 2113 C CA . GLU A 1 272 ? 2.909 -9.300 -11.294 1.00 91.19 272 GLU A CA 1
ATOM 2114 C C . GLU A 1 272 ? 2.658 -10.460 -12.264 1.00 91.19 272 GLU A C 1
ATOM 2116 O O . GLU A 1 272 ? 2.465 -10.269 -13.467 1.00 91.19 272 GLU A O 1
ATOM 2121 N N . ASN A 1 273 ? 2.582 -11.678 -11.726 1.00 86.31 273 ASN A N 1
ATOM 2122 C CA . ASN A 1 273 ? 1.977 -12.785 -12.456 1.00 86.31 273 ASN A CA 1
ATOM 2123 C C . ASN A 1 273 ? 0.448 -12.721 -12.315 1.00 86.31 273 ASN A C 1
ATOM 2125 O O . ASN A 1 273 ? -0.102 -12.922 -11.231 1.00 86.31 273 ASN A O 1
ATOM 2129 N N . THR A 1 274 ? -0.240 -12.489 -13.430 1.00 83.31 274 THR A N 1
ATOM 2130 C CA . THR A 1 274 ? -1.697 -12.287 -13.468 1.00 83.31 274 THR A CA 1
ATOM 2131 C C . THR A 1 274 ? -2.521 -13.571 -13.435 1.00 83.31 274 THR A C 1
ATOM 2133 O O . THR A 1 274 ? -3.745 -13.509 -13.294 1.00 83.31 274 THR A O 1
ATOM 2136 N N . GLY A 1 275 ? -1.901 -14.748 -13.544 1.00 73.00 275 GLY A N 1
ATOM 2137 C CA . GLY A 1 275 ? -2.648 -16.002 -13.608 1.00 73.00 275 GLY A CA 1
ATOM 2138 C C . GLY A 1 275 ? -1.790 -17.263 -13.597 1.00 73.00 275 GLY A C 1
ATOM 2139 O O . GLY A 1 275 ? -0.606 -17.229 -13.290 1.00 73.00 275 GLY A O 1
ATOM 2140 N N . GLY A 1 276 ? -2.419 -18.399 -13.903 1.00 74.38 276 GLY A N 1
ATOM 2141 C CA . GLY A 1 276 ? -1.766 -19.708 -13.850 1.00 74.38 276 GLY A CA 1
ATOM 2142 C C . GLY A 1 276 ? -1.246 -20.028 -12.448 1.00 74.38 276 GLY A C 1
ATOM 2143 O O . GLY A 1 276 ? -1.995 -19.927 -11.472 1.00 74.38 276 GLY A O 1
ATOM 2144 N N . ASP A 1 277 ? 0.030 -20.392 -12.347 1.00 69.88 277 ASP A N 1
ATOM 2145 C CA . ASP A 1 277 ? 0.679 -20.721 -11.077 1.00 69.88 277 ASP A CA 1
ATOM 2146 C C . ASP A 1 277 ? 1.110 -19.438 -10.357 1.00 69.88 277 ASP A C 1
ATOM 2148 O O . ASP A 1 277 ? 2.212 -18.907 -10.534 1.00 69.88 277 ASP A O 1
ATOM 2152 N N . ARG A 1 278 ? 0.182 -18.890 -9.563 1.00 67.06 278 ARG A N 1
ATOM 2153 C CA . ARG A 1 278 ? 0.448 -17.748 -8.678 1.00 67.06 278 ARG A CA 1
ATOM 2154 C C . ARG A 1 278 ? 1.630 -18.080 -7.763 1.00 67.06 278 ARG A C 1
ATOM 2156 O O . ARG A 1 278 ? 1.707 -19.183 -7.232 1.00 67.06 278 ARG A O 1
ATOM 2163 N N . GLY A 1 279 ? 2.534 -17.121 -7.557 1.00 61.25 279 GLY A N 1
ATOM 2164 C CA . GLY A 1 279 ? 3.709 -17.334 -6.702 1.00 61.25 279 GLY A CA 1
ATOM 2165 C C . GLY A 1 279 ? 5.023 -17.679 -7.430 1.00 61.25 279 GLY A C 1
ATOM 2166 O O . GLY A 1 279 ? 5.950 -18.148 -6.775 1.00 61.25 279 GLY A O 1
ATOM 2167 N N . SER A 1 280 ? 5.121 -17.476 -8.754 1.00 65.44 280 SER A N 1
ATOM 2168 C CA . SER A 1 280 ? 6.263 -17.951 -9.572 1.00 65.44 280 SER A CA 1
ATOM 2169 C C . SER A 1 280 ? 7.100 -16.888 -10.310 1.00 65.44 280 SER A C 1
ATOM 2171 O O . SER A 1 280 ? 7.946 -17.270 -11.112 1.00 65.44 280 SER A O 1
ATOM 2173 N N . VAL A 1 281 ? 6.916 -15.581 -10.079 1.00 62.41 281 VAL A N 1
ATOM 2174 C CA . VAL A 1 281 ? 7.857 -14.559 -10.599 1.00 62.41 281 VAL A CA 1
ATOM 2175 C C . VAL A 1 281 ? 9.102 -14.545 -9.716 1.00 62.41 281 VAL A C 1
ATOM 2177 O O . VAL A 1 281 ? 9.118 -13.902 -8.665 1.00 62.41 281 VAL A O 1
ATOM 2180 N N . GLU A 1 282 ? 10.117 -15.309 -10.100 1.00 70.00 282 GLU A N 1
ATOM 2181 C CA . GLU A 1 282 ? 11.343 -15.487 -9.327 1.00 70.00 282 GLU A CA 1
ATOM 2182 C C . GLU A 1 282 ? 12.523 -14.817 -10.031 1.00 70.00 282 GLU A C 1
ATOM 2184 O O . GLU A 1 282 ? 12.867 -15.164 -11.156 1.00 70.00 282 GLU A O 1
ATOM 2189 N N . GLY A 1 283 ? 13.173 -13.871 -9.350 1.00 77.62 283 GLY A N 1
ATOM 2190 C CA . GLY A 1 283 ? 14.174 -13.023 -9.997 1.00 77.62 283 GLY A CA 1
ATOM 2191 C C . GLY A 1 283 ? 13.536 -11.812 -10.673 1.00 77.62 283 GLY A C 1
ATOM 2192 O O . GLY A 1 283 ? 12.318 -11.713 -10.772 1.00 77.62 283 GLY A O 1
ATOM 2193 N N . GLY A 1 284 ? 14.364 -10.856 -11.083 1.00 87.25 284 GLY A N 1
ATOM 2194 C CA . GLY A 1 284 ? 13.893 -9.753 -11.904 1.00 87.25 284 GLY A CA 1
ATOM 2195 C C . GLY A 1 284 ? 15.043 -8.942 -12.474 1.00 87.25 284 GLY A C 1
ATOM 2196 O O . GLY A 1 284 ? 16.019 -8.654 -11.772 1.00 87.25 284 GLY A O 1
ATOM 2197 N N . VAL A 1 285 ? 14.940 -8.589 -13.751 1.00 91.38 285 VAL A N 1
ATOM 2198 C CA . VAL A 1 285 ? 15.911 -7.742 -14.454 1.00 91.38 285 VAL A CA 1
ATOM 2199 C C . VAL A 1 285 ? 15.146 -6.788 -15.357 1.00 91.38 285 VAL A C 1
ATOM 2201 O O . VAL A 1 285 ? 14.201 -7.181 -16.030 1.00 91.38 285 VAL A O 1
ATOM 2204 N N . LEU A 1 286 ? 15.573 -5.529 -15.394 1.00 92.44 286 LEU A N 1
ATOM 2205 C CA . LEU A 1 286 ? 15.077 -4.578 -16.382 1.00 92.44 286 LEU A CA 1
ATOM 2206 C C . LEU A 1 286 ? 16.040 -4.503 -17.549 1.00 92.44 286 LEU A C 1
ATOM 2208 O O . LEU A 1 286 ? 17.244 -4.377 -17.331 1.00 92.44 286 LEU A O 1
ATOM 2212 N N . LEU A 1 287 ? 15.509 -4.535 -18.761 1.00 92.44 287 LEU A N 1
ATOM 2213 C CA . LEU A 1 287 ? 16.262 -4.367 -19.990 1.00 92.44 287 LEU A CA 1
ATOM 2214 C C . LEU A 1 287 ? 15.891 -3.052 -20.679 1.00 92.44 287 LEU A C 1
ATOM 2216 O O . LEU A 1 287 ? 14.746 -2.594 -20.605 1.00 92.44 287 LEU A O 1
ATOM 2220 N N . ASP A 1 288 ? 16.870 -2.460 -21.359 1.00 89.12 288 ASP A N 1
ATOM 2221 C CA . ASP A 1 288 ? 16.630 -1.406 -22.342 1.00 89.12 288 ASP A CA 1
ATOM 2222 C C . ASP A 1 288 ? 16.071 -1.973 -23.665 1.00 89.12 288 ASP A C 1
ATOM 2224 O O . ASP A 1 288 ? 15.875 -3.178 -23.833 1.00 89.12 288 ASP A O 1
ATOM 2228 N N . VAL A 1 289 ? 15.830 -1.087 -24.634 1.00 85.94 289 VAL A N 1
ATOM 2229 C CA . VAL A 1 289 ? 15.316 -1.443 -25.971 1.00 85.94 289 VAL A CA 1
ATOM 2230 C C . VAL A 1 289 ? 16.261 -2.315 -26.802 1.00 85.94 289 VAL A C 1
ATOM 2232 O O . VAL A 1 289 ? 15.837 -2.904 -27.794 1.00 85.94 289 VAL A O 1
ATOM 2235 N N . GLU A 1 290 ? 17.537 -2.378 -26.431 1.00 86.44 290 GLU A N 1
ATOM 2236 C CA . GLU A 1 290 ? 18.569 -3.185 -27.084 1.00 86.44 290 GLU A CA 1
ATOM 2237 C C . GLU A 1 290 ? 18.759 -4.540 -26.377 1.00 86.44 290 GLU A C 1
ATOM 2239 O O . GLU A 1 290 ? 19.507 -5.390 -26.864 1.00 86.44 290 GLU A O 1
ATOM 2244 N N . GLY A 1 291 ? 18.057 -4.766 -25.259 1.00 88.19 291 GLY A N 1
ATOM 2245 C CA . GLY A 1 291 ? 18.131 -5.979 -24.452 1.00 88.19 291 GLY A CA 1
ATOM 2246 C C . GLY A 1 291 ? 19.258 -5.971 -23.416 1.00 88.19 291 GLY A C 1
ATOM 2247 O O . GLY A 1 291 ? 19.583 -7.026 -22.867 1.00 88.19 291 GLY A O 1
ATOM 2248 N N . HIS A 1 292 ? 19.883 -4.824 -23.136 1.00 89.38 292 HIS A N 1
ATOM 2249 C CA . HIS A 1 292 ? 20.929 -4.731 -22.121 1.00 89.38 292 HIS A CA 1
ATOM 2250 C C . HIS A 1 292 ? 20.335 -4.565 -20.716 1.00 89.38 292 HIS A C 1
ATOM 2252 O O . HIS A 1 292 ? 19.446 -3.732 -20.526 1.00 89.38 292 HIS A O 1
ATOM 2258 N N . PRO A 1 293 ? 20.860 -5.278 -19.701 1.00 88.88 293 PRO A N 1
ATOM 2259 C CA . PRO A 1 293 ? 20.449 -5.085 -18.317 1.00 88.88 293 PRO A CA 1
ATOM 2260 C C . PRO A 1 293 ? 20.718 -3.671 -17.807 1.00 88.88 293 PRO A C 1
ATOM 2262 O O . PRO A 1 293 ? 21.849 -3.176 -17.840 1.00 88.88 293 PRO A O 1
ATOM 2265 N N . LEU A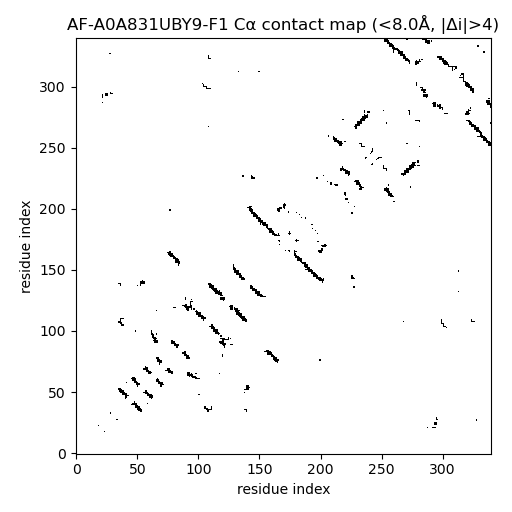 1 294 ? 19.684 -3.055 -17.250 1.00 86.12 294 LEU A N 1
ATOM 2266 C CA . LEU A 1 294 ? 19.771 -1.786 -16.552 1.00 86.12 294 LEU A CA 1
ATOM 2267 C C . LEU A 1 294 ? 20.318 -1.985 -15.130 1.00 86.12 294 LEU A C 1
ATOM 2269 O O . LEU A 1 294 ? 19.997 -2.969 -14.464 1.00 86.12 294 LEU A O 1
ATOM 2273 N N . PRO A 1 295 ? 21.080 -1.018 -14.589 1.00 82.69 295 PRO A N 1
ATOM 2274 C CA . PRO A 1 295 ? 21.645 -1.067 -13.232 1.00 82.69 295 PRO A CA 1
ATOM 2275 C C . PRO A 1 295 ? 20.616 -0.821 -12.111 1.00 82.69 295 PRO A C 1
ATOM 2277 O O . PRO A 1 295 ? 20.958 -0.388 -11.002 1.00 82.69 295 PRO A O 1
ATOM 2280 N N . ILE A 1 296 ? 19.344 -1.079 -12.389 1.00 85.69 296 ILE A N 1
ATOM 2281 C CA . ILE A 1 296 ? 18.238 -0.947 -11.451 1.00 85.69 296 ILE A CA 1
ATOM 2282 C C . ILE A 1 296 ? 18.091 -2.302 -10.771 1.00 85.69 296 ILE A C 1
ATOM 2284 O O . ILE A 1 296 ? 17.842 -3.309 -11.429 1.00 85.69 296 ILE A O 1
ATOM 2288 N N . VAL A 1 297 ? 18.285 -2.349 -9.451 1.00 86.88 297 VAL A N 1
ATOM 2289 C CA . VAL A 1 297 ? 17.950 -3.578 -8.726 1.00 86.88 297 VAL A CA 1
ATOM 2290 C C . VAL A 1 297 ? 16.446 -3.705 -8.736 1.00 86.88 297 VAL A C 1
ATOM 2292 O O . VAL A 1 297 ? 15.734 -2.747 -8.463 1.00 86.88 297 VAL A O 1
ATOM 2295 N N . VAL A 1 298 ? 15.985 -4.900 -9.050 1.00 91.44 298 VAL A N 1
ATOM 2296 C CA . VAL A 1 298 ? 14.582 -5.247 -8.967 1.00 91.44 298 VAL A CA 1
ATOM 2297 C C . VAL A 1 298 ? 14.352 -5.873 -7.596 1.00 91.44 298 VAL A C 1
ATOM 2299 O O . VAL A 1 298 ? 15.029 -6.827 -7.209 1.00 91.44 298 VAL A O 1
ATOM 2302 N N . GLN A 1 299 ? 13.442 -5.294 -6.816 1.00 92.44 299 GLN A N 1
ATOM 2303 C CA . GLN A 1 299 ? 12.981 -5.904 -5.575 1.00 92.44 299 GLN A CA 1
ATOM 2304 C C . GLN A 1 299 ? 12.098 -7.094 -5.930 1.00 92.44 299 GLN A C 1
ATOM 2306 O O . GLN A 1 299 ? 11.187 -6.956 -6.733 1.00 92.44 299 GLN A O 1
ATOM 2311 N N . ILE A 1 300 ? 12.323 -8.233 -5.287 1.00 90.81 300 ILE A N 1
ATOM 2312 C CA . ILE A 1 300 ? 11.462 -9.410 -5.415 1.00 90.81 300 ILE A CA 1
ATOM 2313 C C . ILE A 1 300 ? 10.638 -9.508 -4.137 1.00 90.81 300 ILE A C 1
ATOM 2315 O O . ILE A 1 300 ? 11.158 -9.331 -3.034 1.00 90.81 300 ILE A O 1
ATOM 2319 N N . SER A 1 301 ? 9.343 -9.753 -4.267 1.00 89.62 301 SER A N 1
ATOM 2320 C CA . SER A 1 301 ? 8.428 -9.941 -3.147 1.00 89.62 301 SER A CA 1
ATOM 2321 C C . SER A 1 301 ? 7.597 -11.187 -3.400 1.00 89.62 301 SER A C 1
ATOM 2323 O O . SER A 1 301 ? 6.841 -11.252 -4.363 1.00 89.62 301 SER A O 1
ATOM 2325 N N . LYS A 1 302 ? 7.777 -12.188 -2.539 1.00 85.75 302 LYS A N 1
ATOM 2326 C CA . LYS A 1 302 ? 7.150 -13.504 -2.640 1.00 85.75 302 LYS A CA 1
ATOM 2327 C C . LYS A 1 302 ? 6.790 -14.006 -1.247 1.00 85.75 302 LYS A C 1
ATOM 2329 O O . LYS A 1 302 ? 7.578 -13.820 -0.320 1.00 85.75 302 LYS A O 1
ATOM 2334 N N . ASN A 1 303 ? 5.657 -14.684 -1.127 1.00 84.25 303 ASN A N 1
ATOM 2335 C CA . ASN A 1 303 ? 5.334 -15.526 0.023 1.00 84.25 303 ASN A CA 1
ATOM 2336 C C . ASN A 1 303 ? 5.182 -16.996 -0.398 1.00 84.25 303 ASN A C 1
ATOM 2338 O O . ASN A 1 303 ? 5.182 -17.345 -1.582 1.00 84.25 303 ASN A O 1
ATOM 2342 N N . PHE A 1 304 ? 5.057 -17.861 0.605 1.00 78.19 304 PHE A N 1
ATOM 2343 C CA . PHE A 1 304 ? 4.608 -19.234 0.432 1.00 78.19 304 PHE A CA 1
ATOM 2344 C C . PHE A 1 304 ? 3.182 -19.332 0.966 1.00 78.19 304 PHE A C 1
ATOM 2346 O O . PHE A 1 304 ? 2.911 -18.889 2.075 1.00 78.19 304 PHE A O 1
ATOM 2353 N N . ALA A 1 305 ? 2.281 -19.880 0.157 1.00 81.81 305 ALA A N 1
ATOM 2354 C CA . ALA A 1 305 ? 0.930 -20.209 0.593 1.00 81.81 305 ALA A CA 1
ATOM 2355 C C . ALA A 1 305 ? 0.889 -21.600 1.241 1.00 81.81 305 ALA A C 1
ATOM 2357 O O . ALA A 1 305 ? 1.729 -22.457 0.956 1.00 81.81 305 ALA A O 1
ATOM 2358 N N . GLY A 1 306 ? -0.145 -21.850 2.039 1.00 82.06 306 GLY A N 1
ATOM 2359 C CA . GLY A 1 306 ? -0.454 -23.125 2.685 1.00 82.06 306 GLY A CA 1
ATOM 2360 C C . GLY A 1 306 ? -0.196 -23.160 4.194 1.00 82.06 306 GLY A C 1
ATOM 2361 O O . GLY A 1 306 ? -0.592 -24.132 4.836 1.00 82.06 306 GLY A O 1
ATOM 2362 N N . GLU A 1 307 ? 0.424 -22.127 4.765 1.00 82.12 307 GLU A N 1
ATOM 2363 C CA . GLU A 1 307 ? 0.719 -22.041 6.202 1.00 82.12 307 GLU A CA 1
ATOM 2364 C C . GLU A 1 307 ? -0.471 -21.496 7.000 1.00 82.12 307 GLU A C 1
ATOM 2366 O O . GLU A 1 307 ? -0.638 -21.846 8.169 1.00 82.12 307 GLU A O 1
ATOM 2371 N N . LYS A 1 308 ? -1.334 -20.694 6.356 1.00 86.19 308 LYS A N 1
ATOM 2372 C CA . LYS A 1 308 ? -2.537 -20.089 6.947 1.00 86.19 308 LYS A CA 1
ATOM 2373 C C . LYS A 1 308 ? -2.271 -19.345 8.262 1.00 86.19 308 LYS A C 1
ATOM 2375 O O . LYS A 1 308 ? -3.121 -19.331 9.154 1.00 86.19 308 LYS A O 1
ATOM 2380 N N . GLU A 1 309 ? -1.112 -18.697 8.379 1.00 85.12 309 GLU A N 1
ATOM 2381 C CA . GLU A 1 309 ? -0.698 -18.007 9.610 1.00 85.12 309 GLU A CA 1
ATOM 2382 C C . GLU A 1 309 ? -1.714 -16.946 10.066 1.00 85.12 309 GLU A C 1
ATOM 2384 O O . GLU A 1 309 ? -1.894 -16.717 11.261 1.00 85.12 309 GLU A O 1
ATOM 2389 N N . GLU A 1 310 ? -2.418 -16.333 9.111 1.00 89.69 310 GLU A N 1
ATOM 2390 C CA . GLU A 1 310 ? -3.379 -15.256 9.340 1.00 89.69 310 GLU A CA 1
ATOM 2391 C C . GLU A 1 310 ? -4.798 -15.618 8.878 1.00 89.69 310 GLU A C 1
ATOM 2393 O O . GLU A 1 310 ? -5.470 -14.784 8.283 1.00 89.69 310 GLU A O 1
ATOM 2398 N N . GLU A 1 311 ? -5.295 -16.835 9.140 1.00 91.25 311 GLU A N 1
ATOM 2399 C CA . GLU A 1 311 ? -6.582 -17.330 8.595 1.00 91.25 311 GLU A CA 1
ATOM 2400 C C . GLU A 1 311 ? -7.782 -16.380 8.811 1.00 91.25 311 GLU A C 1
ATOM 2402 O O . GLU A 1 311 ? -8.680 -16.312 7.976 1.00 91.25 311 GLU A O 1
ATOM 2407 N N . PHE A 1 312 ? -7.800 -15.595 9.893 1.00 93.31 312 PHE A N 1
ATOM 2408 C CA . PHE A 1 312 ? -8.855 -14.596 10.108 1.00 93.31 312 PHE A CA 1
ATOM 2409 C C . PHE A 1 312 ? -8.796 -13.418 9.112 1.00 93.31 312 PHE A C 1
ATOM 2411 O O . PHE A 1 312 ? -9.837 -12.941 8.655 1.00 93.31 312 PHE A O 1
ATOM 2418 N N . TYR A 1 313 ? -7.594 -12.938 8.782 1.00 92.19 313 TYR A N 1
ATOM 2419 C CA . TYR A 1 313 ? -7.376 -11.756 7.937 1.00 92.19 313 TYR A CA 1
ATOM 2420 C C . TYR A 1 313 ? -7.144 -12.131 6.461 1.00 92.19 313 TYR A C 1
ATOM 2422 O O . TYR A 1 313 ? -7.687 -11.492 5.557 1.00 92.19 313 TYR A O 1
ATOM 2430 N N . ASN A 1 314 ? -6.425 -13.228 6.225 1.00 89.50 314 ASN A N 1
ATOM 2431 C CA . ASN A 1 314 ? -6.073 -13.802 4.930 1.00 89.50 314 ASN A CA 1
ATOM 2432 C C . ASN A 1 314 ? -6.473 -15.297 4.872 1.00 89.50 314 ASN A C 1
ATOM 2434 O O . ASN A 1 314 ? -5.606 -16.173 4.871 1.00 89.50 314 ASN A O 1
ATOM 2438 N N . PRO A 1 315 ? -7.783 -15.617 4.838 1.00 89.88 315 PRO A N 1
ATOM 2439 C CA . PRO A 1 315 ? -8.276 -17.002 4.877 1.00 89.88 315 PRO A CA 1
ATOM 2440 C C . PRO A 1 315 ? -7.844 -17.842 3.672 1.00 89.88 315 PRO A C 1
ATOM 2442 O O . PRO A 1 315 ? -7.674 -19.057 3.787 1.00 89.88 315 PRO A O 1
ATOM 2445 N N . ASP A 1 316 ? -7.669 -17.190 2.524 1.00 89.00 316 ASP A N 1
ATOM 2446 C CA . ASP A 1 316 ? -7.279 -17.837 1.272 1.00 89.00 316 ASP A CA 1
ATOM 2447 C C . ASP A 1 316 ? -5.772 -18.111 1.203 1.00 89.00 316 ASP A C 1
ATOM 2449 O O . ASP A 1 316 ? -5.331 -18.806 0.291 1.00 89.00 316 ASP A O 1
ATOM 2453 N N . ASP A 1 317 ? -4.999 -17.546 2.141 1.00 86.75 317 ASP A N 1
ATOM 2454 C CA . ASP A 1 317 ? -3.539 -17.601 2.185 1.00 86.75 317 ASP A CA 1
ATOM 2455 C C . ASP A 1 317 ? -2.924 -17.360 0.800 1.00 86.75 317 ASP A C 1
ATOM 2457 O O . ASP A 1 317 ? -2.217 -18.193 0.234 1.00 86.75 317 ASP A O 1
ATOM 2461 N N . THR A 1 318 ? -3.328 -16.245 0.182 1.00 85.81 318 THR A N 1
ATOM 2462 C CA . THR A 1 318 ? -3.102 -16.047 -1.252 1.00 85.81 318 THR A CA 1
ATOM 2463 C C . THR A 1 318 ? -1.601 -15.950 -1.551 1.00 85.81 318 THR A C 1
ATOM 2465 O O . THR A 1 318 ? -0.937 -15.053 -1.018 1.00 85.81 318 THR A O 1
ATOM 2468 N N . PRO A 1 319 ? -1.050 -16.812 -2.430 1.00 85.31 319 PRO A N 1
ATOM 2469 C CA . PRO A 1 319 ? 0.328 -16.678 -2.865 1.00 85.31 319 PRO A CA 1
ATOM 2470 C C . PRO A 1 319 ? 0.475 -15.472 -3.792 1.00 85.31 319 PRO A C 1
ATOM 2472 O O . PRO A 1 319 ? -0.348 -15.243 -4.684 1.00 85.31 319 PRO A O 1
ATOM 2475 N N . PHE A 1 320 ? 1.575 -14.754 -3.636 1.00 85.88 320 PHE A N 1
ATOM 2476 C CA . PHE A 1 320 ? 2.032 -13.711 -4.533 1.00 85.88 320 PHE A CA 1
ATOM 2477 C C . PHE A 1 320 ? 3.506 -13.923 -4.868 1.00 85.88 320 PHE A C 1
ATOM 2479 O O . PHE A 1 320 ? 4.283 -14.490 -4.101 1.00 85.88 320 PHE A O 1
ATOM 2486 N N . SER A 1 321 ? 3.878 -13.467 -6.056 1.00 85.56 321 SER A N 1
ATOM 2487 C CA . SER A 1 321 ? 5.264 -13.314 -6.471 1.00 85.56 321 SER A CA 1
ATOM 2488 C C . SER A 1 321 ? 5.282 -12.192 -7.482 1.00 85.56 321 SER A C 1
ATOM 2490 O O . SER A 1 321 ? 4.660 -12.289 -8.541 1.00 85.56 321 SER A O 1
ATOM 2492 N N . GLU A 1 322 ? 5.905 -11.104 -7.080 1.00 90.88 322 GLU A N 1
ATOM 2493 C CA . GLU A 1 322 ? 5.858 -9.819 -7.748 1.00 90.88 322 GLU A CA 1
ATOM 2494 C C . GLU A 1 322 ? 7.247 -9.204 -7.688 1.00 90.88 322 GLU A C 1
ATOM 2496 O O . GLU A 1 322 ? 8.018 -9.439 -6.747 1.00 90.88 322 GLU A O 1
ATOM 2501 N N . THR A 1 323 ? 7.547 -8.367 -8.667 1.00 93.31 323 THR A N 1
ATOM 2502 C CA . THR A 1 323 ? 8.761 -7.572 -8.660 1.00 93.31 323 THR A CA 1
ATOM 2503 C C . THR A 1 323 ? 8.449 -6.090 -8.646 1.00 93.31 323 THR A C 1
ATOM 2505 O O . THR A 1 323 ? 7.509 -5.635 -9.284 1.00 93.31 323 THR A O 1
ATOM 2508 N N . TYR A 1 324 ? 9.242 -5.328 -7.900 1.00 94.56 324 TYR A N 1
ATOM 2509 C CA . TYR A 1 324 ? 9.070 -3.895 -7.718 1.00 94.56 324 TYR A CA 1
ATOM 2510 C C . TYR A 1 324 ? 10.323 -3.144 -8.145 1.00 94.56 324 TYR A C 1
ATOM 2512 O O . TYR A 1 324 ? 11.441 -3.507 -7.772 1.00 94.56 324 TYR A O 1
ATOM 2520 N N . PHE A 1 325 ? 10.144 -2.055 -8.883 1.00 93.62 325 PHE A N 1
ATOM 2521 C CA . PHE A 1 325 ? 11.246 -1.182 -9.269 1.00 93.62 325 PHE A CA 1
ATOM 2522 C C . PHE A 1 325 ? 10.778 0.263 -9.486 1.00 93.62 325 PHE A C 1
ATOM 2524 O O . PHE A 1 325 ? 9.652 0.496 -9.935 1.00 93.62 325 PHE A O 1
ATOM 2531 N N . PRO A 1 326 ? 11.629 1.256 -9.176 1.00 93.12 326 PRO A N 1
ATOM 2532 C CA . PRO A 1 326 ? 11.343 2.648 -9.468 1.00 93.12 326 PRO A CA 1
ATOM 2533 C C . PRO A 1 326 ? 11.846 3.029 -10.863 1.00 93.12 326 PRO A C 1
ATOM 2535 O O . PRO A 1 326 ? 12.941 2.640 -11.275 1.00 93.12 326 PRO A O 1
ATOM 2538 N N . LEU A 1 327 ? 11.109 3.898 -11.546 1.00 91.62 327 LEU A N 1
ATOM 2539 C CA . LEU A 1 327 ? 11.583 4.632 -12.714 1.00 91.62 327 LEU A CA 1
ATOM 2540 C C . LEU A 1 327 ? 11.594 6.123 -12.401 1.00 91.62 327 LEU A C 1
ATOM 2542 O O . LEU A 1 327 ? 10.556 6.726 -12.143 1.00 91.62 327 LEU A O 1
ATOM 2546 N N . VAL A 1 328 ? 12.785 6.714 -12.452 1.00 90.12 328 VAL A N 1
ATOM 2547 C CA . VAL A 1 328 ? 12.976 8.160 -12.311 1.00 90.12 328 VAL A CA 1
ATOM 2548 C C . VAL A 1 328 ? 12.890 8.771 -13.701 1.00 90.12 328 VAL A C 1
ATOM 2550 O O . VAL A 1 328 ? 13.748 8.480 -14.539 1.00 90.12 328 VAL A O 1
ATOM 2553 N N . LEU A 1 329 ? 11.872 9.592 -13.941 1.00 90.31 329 LEU A N 1
ATOM 2554 C CA . LEU A 1 329 ? 11.568 10.181 -15.241 1.00 90.31 329 LEU A CA 1
ATOM 2555 C C . LEU A 1 329 ? 11.767 11.698 -15.204 1.00 90.31 329 LEU A C 1
ATOM 2557 O O . LEU A 1 329 ? 11.227 12.397 -14.342 1.00 90.31 329 LEU A O 1
ATOM 2561 N N . ALA A 1 330 ? 12.543 12.214 -16.155 1.00 91.81 330 ALA A N 1
ATOM 2562 C CA . ALA A 1 330 ? 12.661 13.649 -16.385 1.00 91.81 330 ALA A CA 1
ATOM 2563 C C . ALA A 1 330 ? 11.389 14.202 -17.067 1.00 91.81 330 ALA A C 1
ATOM 2565 O O . ALA A 1 330 ? 10.607 13.428 -17.629 1.00 91.81 330 ALA A O 1
ATOM 2566 N N . PRO A 1 331 ? 11.156 15.527 -17.044 1.00 94.06 331 PRO A N 1
ATOM 2567 C CA . PRO A 1 331 ? 10.051 16.136 -17.777 1.00 94.06 331 PRO A CA 1
ATOM 2568 C C . PRO A 1 331 ? 10.060 15.733 -19.252 1.00 94.06 331 PRO A C 1
ATOM 2570 O O . PRO A 1 331 ? 11.096 15.837 -19.910 1.00 94.06 331 PRO A O 1
ATOM 2573 N N . HIS A 1 332 ? 8.909 15.291 -19.755 1.00 94.44 332 HIS A N 1
ATOM 2574 C CA . HIS A 1 332 ? 8.683 14.859 -21.137 1.00 94.44 332 HIS A CA 1
ATOM 2575 C C . HIS A 1 332 ? 9.585 13.713 -21.611 1.00 94.44 332 HIS A C 1
ATOM 2577 O O . HIS A 1 332 ? 9.722 13.483 -22.812 1.00 94.44 332 HIS A O 1
ATOM 2583 N N . GLU A 1 333 ? 10.220 13.000 -20.683 1.00 93.38 333 GLU A N 1
ATOM 2584 C CA . GLU A 1 333 ? 11.022 11.839 -21.019 1.00 93.38 333 GLU A CA 1
ATOM 2585 C C . GLU A 1 333 ? 10.145 10.672 -21.464 1.00 93.38 333 GLU A C 1
ATOM 2587 O O . GLU A 1 333 ? 9.136 10.363 -20.836 1.00 93.38 333 GLU A O 1
ATOM 2592 N N . GLU A 1 334 ? 10.602 9.968 -22.492 1.00 94.12 334 GLU A N 1
ATOM 2593 C CA . GLU A 1 334 ? 10.025 8.707 -22.923 1.00 94.12 334 GLU A CA 1
ATOM 2594 C C . GLU A 1 334 ? 11.022 7.569 -22.700 1.00 94.12 334 GLU A C 1
ATOM 2596 O O . GLU A 1 334 ? 12.215 7.713 -22.984 1.00 94.12 334 GLU A O 1
ATOM 2601 N N . ARG A 1 335 ? 10.541 6.428 -22.201 1.00 90.94 335 ARG A N 1
ATOM 2602 C CA . ARG A 1 335 ? 11.332 5.200 -22.088 1.00 90.94 335 ARG A CA 1
ATOM 2603 C C . ARG A 1 335 ? 10.536 4.001 -22.545 1.00 90.94 335 ARG A C 1
ATOM 2605 O O . ARG A 1 335 ? 9.364 3.878 -22.208 1.00 90.94 335 ARG A O 1
ATOM 2612 N N . ALA A 1 336 ? 11.206 3.100 -23.246 1.00 94.25 336 ALA A N 1
ATOM 2613 C CA . ALA A 1 336 ? 10.731 1.749 -23.481 1.00 94.25 336 ALA A CA 1
ATOM 2614 C C . ALA A 1 336 ? 11.634 0.779 -22.723 1.00 94.25 336 ALA A C 1
ATOM 2616 O O . ALA A 1 336 ? 12.854 0.944 -22.706 1.00 94.25 336 ALA A O 1
ATOM 2617 N N . LEU A 1 337 ? 11.002 -0.162 -22.035 1.00 93.56 337 LEU A N 1
ATOM 2618 C CA . LEU A 1 337 ? 11.631 -1.050 -21.073 1.00 93.56 337 LEU A CA 1
ATOM 2619 C C . LEU A 1 337 ? 10.995 -2.425 -21.174 1.00 93.56 337 LEU A C 1
ATOM 2621 O O . LEU A 1 337 ? 9.815 -2.555 -21.506 1.00 93.56 337 LEU A O 1
ATOM 2625 N N . GLU A 1 338 ? 11.768 -3.428 -20.799 1.00 94.62 338 GLU A N 1
ATOM 2626 C CA . GLU A 1 338 ? 11.281 -4.781 -20.616 1.00 94.62 338 GLU A CA 1
ATOM 2627 C C . GLU A 1 338 ? 11.636 -5.263 -19.213 1.00 94.62 338 GLU A C 1
ATOM 2629 O O . GLU A 1 338 ? 12.786 -5.168 -18.791 1.00 94.62 338 GLU A O 1
ATOM 2634 N N . SER A 1 339 ? 10.645 -5.766 -18.482 1.00 92.94 339 SER A N 1
ATOM 2635 C CA . SER A 1 339 ? 10.865 -6.492 -17.238 1.00 92.94 339 SER A CA 1
ATOM 2636 C C . SER A 1 339 ? 10.864 -7.983 -17.518 1.00 92.94 339 SER A C 1
ATOM 2638 O O . SER A 1 339 ? 9.889 -8.515 -18.051 1.00 92.94 339 SER A O 1
ATOM 2640 N N . LEU A 1 340 ? 11.951 -8.618 -17.097 1.00 88.38 340 LEU A N 1
ATOM 2641 C CA . LEU A 1 340 ? 12.086 -10.051 -16.870 1.00 88.38 340 LEU A CA 1
ATOM 2642 C C . LEU A 1 340 ? 11.940 -10.364 -15.382 1.00 88.38 340 LEU A C 1
ATOM 2644 O O . LEU A 1 340 ? 12.157 -9.424 -14.575 1.00 88.38 340 LEU A O 1
#

Foldseek 3Di:
DDDDDDDDPPPPPPPPPPPPPLVVLCVVCPPVPQWAWDKDQPDPVQQKIWIDAQAFIWIFGQFALTFIAGPPPRFTLKWKWWAFPVRFIWTSNLAGDGWHWDWQFDDRAWTKIWTWQRWTGGNVNHTAQWTWTKIWIDGRQFIKIKIKTFGQAWTHTQKIKMATQFDDPQAPDADDPRRMGIDGDDTDHHRDMDMDIGTRDRQHDDDDPVQKDWPDFPAGWDADRRNRAIETEFADAPAPNCCVPVNVPDAGKTKMKGWAAQDWDKGKYKYWHPDHDAFHNDAKFKAFPVRDTRPWHKGWGWDDADPCPPCSVCVVSGTTIIIMTIDGDHHRDMGIMMMD

Radius of gyration: 25.09 Å; Cα contacts (8 Å, |Δi|>4): 847; chains: 1; bounding box: 89×52×89 Å

Mean predicted aligned error: 8.04 Å

Nearest PDB structures (foldseek):
  5fce-assembly1_A  TM=5.401E-01  e=3.539E+00  Enterococcus faecium DO
  2bsf-assembly1_A  TM=2.728E-01  e=2.721E-01  Avian orthoreovirus
  6yfm-assembly1_AA  TM=3.229E-01  e=4.846E+00  Leviviridae sp.
  7pkq-assembly1_N  TM=3.454E-01  e=4.364E+00  Chlamydomonas reinhardtii